Protein AF-A0A8J7ZEK7-F1 (afdb_monomer_lite)

Foldseek 3Di:
DDDDPCPDPPVVQFDFWADLAPLDTDGDDDDPDDDDDQDADPPPRDTPVVQVVCVVVVNWDWDQDPPPRDIATPPTQARGHRSHGPPPVPVPPDDDDDDDDDPDDPPVPVVVVVVVVVLVVVVVVVVVVVCVVVVVVVVCVVVVVVVVVCCVVVVVVVDVVPPDDDDDPPPPPPPVVVVVVVVVVVVVVVVVVVVVVVVVVVVVSCVVPPD

Radius of gyration: 34.34 Å; chains: 1; bounding box: 51×57×105 Å

Secondary structure (DSSP, 8-state):
--------STTSSS--EE-TTT--EE-----SS-S----B-TTT--BSHHHHHHHHTTSS-EEE-TTT--EEETT-SB-TTT--B---------------S---SSSSHHHHHHHHHHHHHHHHHHHHHHHHHHHHHHHHHHHHHHHHHHHHHHHHHHHHHS-S----TTSSTTTHHHHHHHHHHHHHHHHHHHHHHHHHHHHHHHHHH--

Structure (mmCIF, N/CA/C/O backbone):
data_AF-A0A8J7ZEK7-F1
#
_entry.id   AF-A0A8J7ZEK7-F1
#
loop_
_atom_site.group_PDB
_atom_site.id
_atom_site.type_symbol
_atom_site.label_atom_id
_atom_site.label_alt_id
_atom_site.label_comp_id
_atom_site.label_asym_id
_atom_site.label_entity_id
_atom_site.label_seq_id
_atom_site.pdbx_PDB_ins_code
_atom_site.Cartn_x
_atom_site.Cartn_y
_atom_site.Cartn_z
_atom_site.occupancy
_atom_site.B_iso_or_equiv
_atom_site.auth_seq_id
_atom_site.auth_comp_id
_atom_site.auth_asym_id
_atom_site.auth_atom_id
_atom_site.pdbx_PDB_model_num
ATOM 1 N N . MET A 1 1 ? 8.661 30.923 -18.100 1.00 33.59 1 MET A N 1
ATOM 2 C CA . MET A 1 1 ? 7.276 31.423 -17.990 1.00 33.59 1 MET A CA 1
ATOM 3 C C . MET A 1 1 ? 6.488 30.354 -17.267 1.00 33.59 1 MET A C 1
ATOM 5 O O . MET A 1 1 ? 6.334 29.267 -17.799 1.00 33.59 1 MET A O 1
ATOM 9 N N . ASN A 1 2 ? 6.158 30.634 -16.010 1.00 34.62 2 ASN A N 1
ATOM 10 C CA . ASN A 1 2 ? 5.451 29.750 -15.094 1.00 34.62 2 ASN A CA 1
ATOM 11 C C . ASN A 1 2 ? 3.960 29.938 -15.405 1.00 34.62 2 ASN A C 1
ATOM 13 O O . ASN A 1 2 ? 3.405 30.976 -15.056 1.00 34.62 2 ASN A O 1
ATOM 17 N N . GLN A 1 3 ? 3.366 29.040 -16.194 1.00 38.91 3 GLN A N 1
ATOM 18 C CA . GLN A 1 3 ? 1.918 29.028 -16.370 1.00 38.91 3 GLN A CA 1
ATOM 19 C C . GLN A 1 3 ? 1.333 28.400 -15.119 1.00 38.91 3 GLN A C 1
ATOM 21 O O . GLN A 1 3 ? 1.570 27.235 -14.816 1.00 38.91 3 GLN A O 1
ATOM 26 N N . ASP A 1 4 ? 0.641 29.240 -14.366 1.00 39.25 4 ASP A N 1
ATOM 27 C CA . ASP A 1 4 ? -0.079 28.885 -13.169 1.00 39.25 4 ASP A CA 1
ATOM 28 C C . ASP A 1 4 ? -0.910 27.625 -13.404 1.00 39.25 4 ASP A C 1
ATOM 30 O O . ASP A 1 4 ? -1.865 27.632 -14.186 1.00 39.25 4 ASP A O 1
ATOM 34 N N . ASN A 1 5 ? -0.600 26.587 -12.620 1.00 42.69 5 ASN A N 1
ATOM 35 C CA . ASN A 1 5 ? -1.427 25.412 -12.327 1.00 42.69 5 ASN A CA 1
ATOM 36 C C . ASN A 1 5 ? -2.753 25.796 -11.635 1.00 42.69 5 ASN A C 1
ATOM 38 O O . ASN A 1 5 ? -3.295 25.065 -10.809 1.00 42.69 5 ASN A O 1
ATOM 42 N N . SER A 1 6 ? -3.329 26.932 -12.023 1.00 40.78 6 SER A N 1
ATOM 43 C CA . SER A 1 6 ? -4.758 27.166 -12.078 1.00 40.78 6 SER A CA 1
ATOM 44 C C . SER A 1 6 ? -5.386 26.253 -13.139 1.00 40.78 6 SER A C 1
ATOM 46 O O . SER A 1 6 ? -6.140 26.681 -14.007 1.00 40.78 6 SER A O 1
ATOM 48 N N . PHE A 1 7 ? -5.198 24.942 -12.963 1.00 46.81 7 PHE A N 1
ATOM 49 C CA . PHE A 1 7 ? -6.221 23.937 -13.241 1.00 46.81 7 PHE A CA 1
ATOM 50 C C . PHE A 1 7 ? -7.382 24.204 -12.268 1.00 46.81 7 PHE A C 1
ATOM 52 O O . PHE A 1 7 ? -7.759 23.406 -11.411 1.00 46.81 7 PHE A O 1
ATOM 59 N N . SER A 1 8 ? -7.884 25.438 -12.304 1.00 43.62 8 SER A N 1
ATOM 60 C CA . SER A 1 8 ? -9.052 25.859 -11.588 1.00 43.62 8 SER A CA 1
ATOM 61 C C . SER A 1 8 ? -10.147 24.998 -12.178 1.00 43.62 8 SER A C 1
ATOM 63 O O . SER A 1 8 ? -10.519 25.175 -13.334 1.00 43.62 8 SER A O 1
ATOM 65 N N . ILE A 1 9 ? -10.622 24.033 -11.409 1.00 47.34 9 ILE A N 1
ATOM 66 C CA . ILE A 1 9 ? -11.949 23.960 -10.769 1.00 47.34 9 ILE A CA 1
ATOM 67 C C . ILE A 1 9 ? -13.037 24.966 -11.260 1.00 47.34 9 ILE A C 1
ATOM 69 O O . ILE A 1 9 ? -14.192 24.821 -10.901 1.00 47.34 9 ILE A O 1
ATOM 73 N N . ARG A 1 10 ? -12.763 25.943 -12.137 1.00 41.78 10 ARG A N 1
ATOM 74 C CA . ARG A 1 10 ? -13.746 26.717 -12.907 1.00 41.78 10 ARG A CA 1
ATOM 75 C C . ARG A 1 10 ? -14.645 25.857 -13.800 1.00 41.78 10 ARG A C 1
ATOM 77 O O . ARG A 1 10 ? -15.667 26.358 -14.231 1.00 41.78 10 ARG A O 1
ATOM 84 N N . ALA A 1 11 ? -14.316 24.591 -14.055 1.00 44.44 11 ALA A N 1
ATOM 85 C CA . ALA A 1 11 ? -15.217 23.671 -14.759 1.00 44.44 11 ALA A CA 1
ATOM 86 C C . ALA A 1 11 ? -16.211 22.942 -13.827 1.00 44.44 11 ALA A C 1
ATOM 88 O O . ALA A 1 11 ? -17.022 22.152 -14.291 1.00 44.44 11 ALA A O 1
ATOM 89 N N . ILE A 1 12 ? -16.149 23.171 -12.507 1.00 50.44 12 ILE A N 1
ATOM 90 C CA . ILE A 1 12 ? -17.056 22.550 -11.517 1.00 50.44 12 ILE A CA 1
ATOM 91 C C . ILE A 1 12 ? -17.946 23.614 -10.845 1.00 50.44 12 ILE A C 1
ATOM 93 O O . ILE A 1 12 ? -18.737 23.320 -9.954 1.00 50.44 12 ILE A O 1
ATOM 97 N N . THR A 1 13 ? -17.872 24.866 -11.294 1.00 45.56 13 THR A N 1
ATOM 98 C CA . THR A 1 13 ? -18.747 25.943 -10.823 1.00 45.56 13 THR A CA 1
ATOM 99 C C . THR A 1 13 ? -20.043 25.945 -11.640 1.00 45.56 13 THR A C 1
ATOM 101 O O . THR A 1 13 ? -20.246 26.801 -12.496 1.00 45.56 13 THR A O 1
ATOM 104 N N . GLY A 1 14 ? -20.912 24.957 -11.403 1.00 50.72 14 GLY A N 1
ATOM 105 C CA . GLY A 1 14 ? -22.336 25.023 -11.768 1.00 50.72 14 GLY A CA 1
ATOM 106 C C . GLY A 1 14 ? -22.794 24.383 -13.085 1.00 50.72 14 GLY A C 1
ATOM 107 O O . GLY A 1 14 ? -23.964 24.551 -13.425 1.00 50.72 14 GLY A O 1
ATOM 108 N N . GLU A 1 15 ? -21.942 23.649 -13.801 1.00 62.88 15 GLU A N 1
ATOM 109 C CA . GLU A 1 15 ? -22.318 22.983 -15.058 1.00 62.88 15 GLU A CA 1
ATOM 110 C C . GLU A 1 15 ? -22.675 21.499 -14.860 1.00 62.88 15 GLU A C 1
ATOM 112 O O . GLU A 1 15 ? -22.237 20.837 -13.916 1.00 62.88 15 GLU A O 1
ATOM 117 N N . GLU A 1 16 ? -23.545 20.996 -15.734 1.00 71.38 16 GLU A N 1
ATOM 118 C CA . GLU A 1 16 ? -23.963 19.597 -15.821 1.00 71.38 16 GLU A CA 1
ATOM 119 C C . GLU A 1 16 ? -22.735 18.704 -16.064 1.00 71.38 16 GLU A C 1
ATOM 121 O O . GLU A 1 16 ? -22.047 18.840 -17.072 1.00 71.38 16 GLU A O 1
ATOM 126 N N . ILE A 1 17 ? -22.441 17.777 -15.145 1.00 83.19 17 ILE A N 1
ATOM 127 C CA . ILE A 1 17 ? -21.287 16.875 -15.278 1.00 83.19 17 ILE A CA 1
ATOM 128 C C . ILE A 1 17 ? -21.775 15.465 -15.598 1.00 83.19 17 ILE A C 1
ATOM 130 O O . ILE A 1 17 ? -22.575 14.863 -14.869 1.00 83.19 17 ILE A O 1
ATOM 134 N N . PHE A 1 18 ? -21.218 14.880 -16.652 1.00 88.75 18 PHE A N 1
ATOM 135 C CA . PHE A 1 18 ? -21.499 13.506 -17.039 1.00 88.75 18 PHE A CA 1
ATOM 136 C C . PHE A 1 18 ? -20.625 12.527 -16.263 1.00 88.75 18 PHE A C 1
ATOM 138 O O . PHE A 1 18 ? -19.428 12.718 -16.066 1.00 88.75 18 PH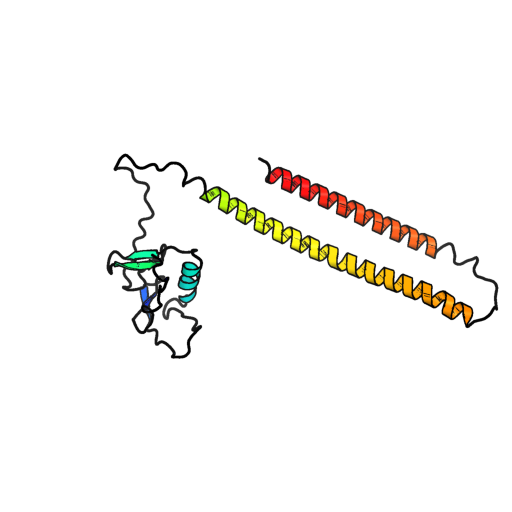E A O 1
ATOM 145 N N . CYS A 1 19 ? -21.223 11.422 -15.827 1.00 89.75 19 CYS A N 1
ATOM 146 C CA . CYS A 1 19 ? -20.488 10.370 -15.148 1.00 89.75 19 CYS A CA 1
ATOM 147 C C . CYS A 1 19 ? -19.582 9.622 -16.147 1.00 89.75 19 CYS A C 1
ATOM 149 O O . CYS A 1 19 ? -20.111 8.922 -17.016 1.00 89.75 19 CYS A O 1
ATOM 151 N N . PRO A 1 20 ? -18.248 9.631 -15.975 1.00 88.06 20 PRO A N 1
ATOM 152 C CA . PRO A 1 20 ? -17.309 8.955 -16.876 1.00 88.06 20 PRO A CA 1
ATOM 153 C C . PRO A 1 20 ? -17.505 7.431 -16.944 1.00 88.06 20 PRO A C 1
ATOM 155 O O . PRO A 1 20 ? -17.139 6.784 -17.925 1.00 88.06 20 PRO A O 1
ATOM 158 N N . PHE A 1 21 ? -18.161 6.844 -15.937 1.00 90.50 21 PHE A N 1
ATOM 159 C CA . PHE A 1 21 ? -18.411 5.406 -15.865 1.00 90.50 21 PHE A CA 1
ATOM 160 C C . PHE A 1 21 ? -19.682 4.951 -16.591 1.00 90.50 21 PHE A C 1
ATOM 162 O O . PHE A 1 21 ? -19.733 3.828 -17.097 1.00 90.50 21 PHE A O 1
ATOM 169 N N . CYS A 1 22 ? -20.737 5.773 -16.581 1.00 91.56 22 CYS A N 1
ATOM 170 C CA . CYS A 1 22 ? -22.069 5.369 -17.050 1.00 91.56 22 CYS A CA 1
ATOM 171 C C . CYS A 1 22 ? -22.781 6.391 -17.946 1.00 91.56 22 CYS A C 1
ATOM 173 O O . CYS A 1 22 ? -23.921 6.144 -18.334 1.00 91.56 22 CYS A O 1
ATOM 175 N N . GLY A 1 23 ? -22.147 7.529 -18.238 1.00 89.75 23 GLY A N 1
ATOM 176 C CA . GLY A 1 23 ? -22.670 8.588 -19.103 1.00 89.75 23 GLY A CA 1
ATOM 177 C C . GLY A 1 23 ? -23.892 9.313 -18.543 1.00 89.75 23 GLY A C 1
ATOM 178 O O . GLY A 1 23 ? -24.567 10.021 -19.274 1.00 89.75 23 GLY A O 1
ATOM 179 N N . THR A 1 24 ? -24.232 9.108 -17.267 1.00 91.88 24 THR A N 1
ATOM 180 C CA . THR A 1 24 ? -25.395 9.771 -16.660 1.00 91.88 24 THR A CA 1
ATOM 181 C C . THR A 1 24 ? -25.032 11.182 -16.262 1.00 91.88 24 THR A C 1
ATOM 183 O O . THR A 1 24 ? -24.026 11.375 -15.584 1.00 91.88 24 THR A O 1
ATOM 186 N N . GLU A 1 25 ? -25.869 12.128 -16.651 1.00 88.44 25 GLU A N 1
ATOM 187 C CA . GLU A 1 25 ? -25.793 13.527 -16.258 1.00 88.44 25 GLU A CA 1
ATOM 188 C C . GLU A 1 25 ? -26.071 13.691 -14.756 1.00 88.44 25 GLU A C 1
ATOM 190 O O . GLU A 1 25 ? -26.971 13.059 -14.194 1.00 88.44 25 GLU A O 1
ATOM 195 N N . ASN A 1 26 ? -25.267 14.501 -14.073 1.00 83.88 26 ASN A N 1
ATOM 196 C CA . ASN A 1 26 ? -25.438 14.803 -12.658 1.00 83.88 26 ASN A CA 1
ATOM 197 C C . ASN A 1 26 ? -25.401 16.317 -12.466 1.00 83.88 26 ASN A C 1
ATOM 199 O O . ASN A 1 26 ? -24.473 16.994 -12.906 1.00 83.88 26 ASN A O 1
ATOM 203 N N . LEU A 1 27 ? -26.405 16.825 -11.754 1.00 78.00 27 LEU A N 1
ATOM 204 C CA . LEU A 1 27 ? -26.512 18.231 -11.394 1.00 78.00 27 LEU A CA 1
ATOM 205 C C . LEU A 1 27 ? -25.757 18.470 -10.087 1.00 78.00 27 LEU A C 1
ATOM 207 O O . LEU A 1 27 ? -26.249 18.137 -9.005 1.00 78.00 27 LEU A O 1
ATOM 211 N N . PHE A 1 28 ? -24.565 19.052 -10.182 1.00 71.12 28 PHE A N 1
ATOM 212 C CA . PHE A 1 28 ? -23.804 19.464 -9.009 1.00 71.12 28 PHE A CA 1
ATOM 213 C C . PHE A 1 28 ? -24.145 20.908 -8.668 1.00 71.12 28 PHE A C 1
ATOM 215 O O . PHE A 1 28 ? -23.710 21.849 -9.323 1.00 71.12 28 PHE A O 1
ATOM 222 N N . LYS A 1 29 ? -24.944 21.092 -7.614 1.00 60.56 29 LYS A N 1
ATOM 223 C CA . LYS A 1 29 ? -25.062 22.402 -6.976 1.00 60.56 29 LYS A CA 1
ATOM 224 C C . LYS A 1 29 ? -23.869 22.560 -6.050 1.00 60.56 29 LYS A C 1
ATOM 226 O O . LYS A 1 29 ? -23.768 21.835 -5.062 1.00 60.56 29 LYS A O 1
ATOM 231 N N . GLU A 1 30 ? -22.976 23.481 -6.391 1.00 59.84 30 GLU A N 1
ATOM 232 C CA . GLU A 1 30 ? -21.901 23.920 -5.506 1.00 59.84 30 GLU A CA 1
ATOM 233 C C . GLU A 1 30 ? -22.520 24.292 -4.151 1.00 59.84 30 GLU A C 1
ATOM 235 O O . GLU A 1 30 ? -23.339 25.212 -4.065 1.00 59.84 30 GLU A O 1
ATOM 240 N N . SER A 1 31 ? -22.195 23.555 -3.083 1.00 51.59 31 SER A N 1
ATOM 241 C CA . SER A 1 31 ? -22.476 24.083 -1.753 1.00 51.59 31 SER A CA 1
ATOM 242 C C . SER A 1 31 ? -21.431 25.158 -1.490 1.00 51.59 31 SER A C 1
ATOM 244 O O . SER A 1 31 ? -20.236 24.950 -1.680 1.00 51.59 31 SER A O 1
ATOM 246 N N . SER A 1 32 ? -21.878 26.325 -1.039 1.00 50.81 32 SER A N 1
ATOM 247 C CA . SER A 1 32 ? -21.056 27.499 -0.714 1.00 50.81 32 SER A CA 1
ATOM 248 C C . SER A 1 32 ? -20.044 27.277 0.425 1.00 50.81 32 SER A C 1
ATOM 250 O O . SER A 1 32 ? -19.411 28.216 0.903 1.00 50.81 32 SER A O 1
ATOM 252 N N . THR A 1 33 ? -19.877 26.038 0.874 1.00 49.12 33 THR A N 1
ATOM 253 C CA . THR A 1 33 ? -18.964 25.624 1.929 1.00 49.12 33 THR A CA 1
ATOM 254 C C . THR A 1 33 ? -17.830 24.847 1.281 1.00 49.12 33 THR A C 1
ATOM 256 O O . THR A 1 33 ? -17.953 23.651 1.017 1.00 49.12 33 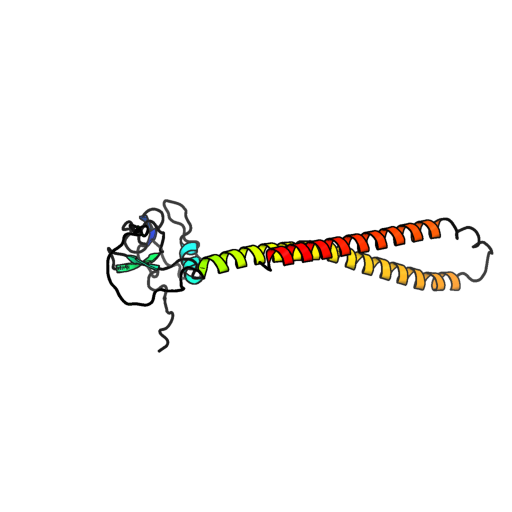THR A O 1
ATOM 259 N N . GLY A 1 34 ? -16.746 25.558 0.973 1.00 52.03 34 GLY A N 1
ATOM 260 C CA . GLY A 1 34 ? -15.554 24.986 0.367 1.00 52.03 34 GLY A CA 1
ATOM 261 C C . GLY A 1 34 ? -15.090 23.716 1.085 1.00 52.03 34 GLY A C 1
ATOM 262 O O . GLY A 1 34 ? -15.004 23.676 2.309 1.00 52.03 34 GLY A O 1
ATOM 263 N N . PHE A 1 35 ? -14.743 22.725 0.267 1.00 51.47 35 PHE A N 1
ATOM 264 C CA . PHE A 1 35 ? -14.106 21.453 0.599 1.00 51.47 35 PHE A CA 1
ATOM 265 C C . PHE A 1 35 ? -14.982 20.302 1.134 1.00 51.47 35 PHE A C 1
ATOM 267 O O . PHE A 1 35 ? -15.458 20.282 2.263 1.00 51.47 35 PHE A O 1
ATOM 274 N N . SER A 1 36 ? -14.992 19.247 0.308 1.00 51.41 36 SER A N 1
ATOM 275 C CA . SER A 1 36 ? -15.370 17.857 0.587 1.00 51.41 36 SER A CA 1
ATOM 276 C C . SER A 1 36 ? -16.864 17.530 0.617 1.00 51.41 36 SER A C 1
ATOM 278 O O . SER A 1 36 ? -17.426 17.096 1.621 1.00 51.41 36 SER A O 1
ATOM 280 N N . LEU A 1 37 ? -17.498 17.632 -0.550 1.00 55.19 37 LEU A N 1
ATOM 281 C CA . LEU A 1 37 ? -18.694 16.851 -0.842 1.00 55.19 37 LEU A CA 1
ATOM 282 C C . LEU A 1 37 ? -18.270 15.577 -1.568 1.00 55.19 37 LEU A C 1
ATOM 284 O O . LEU A 1 37 ? -17.696 15.613 -2.652 1.00 55.19 37 LEU A O 1
ATOM 288 N N . ASN A 1 38 ? -18.536 14.430 -0.946 1.00 62.62 38 ASN A N 1
ATOM 289 C CA . ASN A 1 38 ? -18.411 13.136 -1.601 1.00 62.62 38 ASN A CA 1
ATOM 290 C C . ASN A 1 38 ? -19.381 13.095 -2.795 1.00 62.62 38 ASN A C 1
ATOM 292 O O . ASN A 1 38 ? -20.579 12.878 -2.615 1.00 62.62 38 ASN A O 1
ATOM 296 N N . TYR A 1 39 ? -18.878 13.330 -4.006 1.00 76.94 39 TYR A N 1
ATOM 297 C CA . TYR A 1 39 ? -19.693 13.315 -5.217 1.00 76.94 39 TYR A CA 1
ATOM 298 C C . TYR A 1 39 ? -19.909 11.883 -5.691 1.00 76.94 39 TYR A C 1
ATOM 300 O O . TYR A 1 39 ? -18.960 11.209 -6.095 1.00 76.94 39 TYR A O 1
ATOM 308 N N . PHE A 1 40 ? -21.159 11.430 -5.662 1.00 83.75 40 PHE A N 1
ATOM 309 C CA . PHE A 1 40 ? -21.565 10.132 -6.186 1.00 83.75 40 PHE A CA 1
ATOM 310 C C . PHE A 1 40 ? -22.421 10.319 -7.434 1.00 83.75 40 PHE A C 1
ATOM 312 O O . PHE A 1 40 ? -23.259 11.217 -7.490 1.00 83.75 40 PHE A O 1
ATOM 319 N N . CYS A 1 41 ? -22.244 9.449 -8.424 1.00 87.12 41 CYS A N 1
ATOM 320 C CA . CYS A 1 41 ? -23.158 9.404 -9.557 1.00 87.12 41 CYS A CA 1
ATOM 321 C C . CYS A 1 41 ? -24.537 8.894 -9.116 1.00 87.12 41 CYS A C 1
ATOM 323 O O . CYS A 1 41 ? -24.639 7.824 -8.511 1.00 87.12 41 CYS A O 1
ATOM 325 N N . SER A 1 42 ? -25.594 9.611 -9.499 1.00 87.50 42 SER A N 1
ATOM 326 C CA . SER A 1 42 ? -26.993 9.289 -9.183 1.00 87.50 42 SER A CA 1
ATOM 327 C C . SER A 1 42 ? -27.444 7.915 -9.690 1.00 87.50 42 SER A C 1
ATOM 329 O O . SER A 1 42 ? -28.303 7.284 -9.079 1.00 87.50 42 SER A O 1
ATOM 331 N N . ARG A 1 43 ? -26.856 7.427 -10.791 1.00 91.12 43 ARG A N 1
ATOM 332 C CA . ARG A 1 43 ? -27.232 6.149 -11.412 1.00 91.12 43 ARG A CA 1
ATOM 333 C C . ARG A 1 43 ? -26.369 4.976 -10.979 1.00 91.12 43 ARG A C 1
ATOM 335 O O . ARG A 1 43 ? -26.905 3.914 -10.689 1.00 91.12 43 ARG A O 1
ATOM 342 N N . CYS A 1 44 ? -25.044 5.123 -10.996 1.00 91.25 44 CYS A N 1
ATOM 343 C CA . CYS A 1 44 ? -24.138 4.000 -10.727 1.00 91.25 44 CYS A CA 1
ATOM 344 C C . CYS A 1 44 ? -23.556 3.996 -9.308 1.00 91.25 44 CYS A C 1
ATOM 346 O O . CYS A 1 44 ? -22.860 3.049 -8.952 1.00 91.25 44 CYS A O 1
ATOM 348 N N . GLY A 1 45 ? -23.794 5.047 -8.514 1.00 87.94 45 GLY A N 1
ATOM 349 C CA . GLY A 1 45 ? -23.308 5.160 -7.137 1.00 87.94 45 GLY A CA 1
ATOM 350 C C . GLY A 1 45 ? -21.787 5.276 -7.001 1.00 87.94 45 GLY A C 1
ATOM 351 O O . GLY A 1 45 ? -21.276 5.266 -5.885 1.00 87.94 45 GLY A O 1
ATOM 352 N N . LYS A 1 46 ? -21.036 5.373 -8.105 1.00 87.62 46 LYS A N 1
ATOM 353 C CA . LYS A 1 46 ? -19.577 5.520 -8.057 1.00 87.62 46 LYS A CA 1
ATOM 354 C C . LYS A 1 46 ? -19.178 6.921 -7.614 1.00 87.62 46 LYS A C 1
ATOM 356 O O . LYS A 1 46 ? -19.812 7.900 -8.011 1.00 87.62 46 LYS A O 1
ATOM 361 N N . LYS A 1 47 ? -18.096 6.997 -6.838 1.00 86.31 47 LYS A N 1
ATOM 362 C CA . LYS A 1 47 ? -17.462 8.253 -6.439 1.00 86.31 47 LYS A CA 1
ATOM 363 C C . LYS A 1 47 ? -16.748 8.884 -7.628 1.00 86.31 47 LYS A C 1
ATOM 365 O O . LYS A 1 47 ? -15.958 8.228 -8.300 1.00 86.31 47 LYS A O 1
ATOM 370 N N . LEU A 1 48 ? -17.044 10.150 -7.882 1.00 81.25 48 LEU A N 1
ATOM 371 C CA . LEU A 1 48 ? -16.431 10.939 -8.950 1.00 81.25 48 LEU A CA 1
ATOM 372 C C . LEU A 1 48 ? -15.204 11.710 -8.461 1.00 81.25 48 LEU A C 1
ATOM 374 O O . LEU A 1 48 ? -14.298 11.971 -9.243 1.00 81.25 48 LEU A O 1
ATOM 378 N N . ASN A 1 49 ? -15.155 12.039 -7.167 1.00 79.38 49 ASN A N 1
ATOM 379 C CA . ASN A 1 49 ? -14.035 12.773 -6.579 1.00 79.38 49 ASN A CA 1
ATOM 380 C C . ASN A 1 49 ? -12.709 11.996 -6.666 1.00 79.38 49 ASN A C 1
ATOM 382 O O . ASN A 1 49 ? -11.662 12.591 -6.897 1.00 79.38 49 ASN A O 1
ATOM 386 N N . ASP A 1 50 ? -12.773 10.666 -6.563 1.00 81.88 50 ASP A N 1
ATOM 387 C CA . ASP A 1 50 ? -11.605 9.786 -6.631 1.00 81.88 50 ASP A CA 1
ATOM 388 C C . ASP A 1 50 ? -10.833 9.954 -7.955 1.00 81.88 50 ASP A C 1
ATOM 390 O O . ASP A 1 50 ? -9.614 9.837 -7.975 1.00 81.88 50 ASP A O 1
ATOM 394 N N . LEU A 1 51 ? -11.511 10.264 -9.069 1.00 80.50 51 LEU A N 1
ATOM 395 C CA . LEU A 1 51 ? -10.848 10.480 -10.364 1.00 80.50 51 LEU A CA 1
ATOM 396 C C . LEU A 1 51 ? -10.030 11.774 -10.388 1.00 80.50 51 LEU A C 1
ATOM 398 O O . LEU A 1 51 ? -8.923 11.807 -10.927 1.00 80.50 51 LEU A O 1
ATOM 402 N N . TRP A 1 52 ? -10.549 12.827 -9.761 1.00 76.56 52 TRP A N 1
ATOM 403 C CA . TRP A 1 52 ? -9.848 14.101 -9.636 1.00 76.56 52 TRP A CA 1
ATOM 404 C C . TRP A 1 52 ? -8.637 13.996 -8.714 1.00 76.56 52 TRP A C 1
ATOM 406 O O . TRP A 1 52 ? -7.584 14.549 -9.021 1.00 76.56 52 TRP A O 1
ATOM 416 N N . GLU A 1 53 ? -8.772 13.270 -7.604 1.00 80.62 53 GLU A N 1
ATOM 417 C CA . GLU A 1 53 ? -7.664 13.011 -6.683 1.00 80.62 53 GLU A CA 1
ATOM 418 C C . GLU A 1 53 ? -6.547 12.221 -7.371 1.00 80.62 53 GLU A C 1
ATOM 420 O O . GLU A 1 53 ? -5.386 12.615 -7.310 1.00 80.62 53 GLU A O 1
ATOM 425 N N . LYS A 1 54 ? -6.906 11.182 -8.129 1.00 81.50 54 LYS A N 1
ATOM 426 C CA . LYS A 1 54 ? -5.946 10.408 -8.924 1.00 81.50 54 LYS A CA 1
ATOM 427 C C . LYS A 1 54 ? -5.251 11.234 -9.997 1.00 81.50 54 LYS A C 1
ATOM 429 O O . LYS A 1 54 ? -4.052 11.092 -10.187 1.00 81.50 54 LYS A O 1
ATOM 434 N N . THR A 1 55 ? -5.979 12.121 -10.669 1.00 78.19 55 THR A N 1
ATOM 435 C CA . THR A 1 55 ? -5.387 13.023 -11.671 1.00 78.19 55 THR A CA 1
ATOM 436 C C . THR A 1 55 ? -4.426 14.017 -11.022 1.00 78.19 55 THR A C 1
ATOM 438 O O . THR A 1 55 ? -3.369 14.292 -11.569 1.00 78.19 55 THR A O 1
ATOM 441 N N . ARG A 1 56 ? -4.744 14.519 -9.820 1.00 77.12 56 ARG A N 1
ATOM 442 C CA . ARG A 1 56 ? -3.844 15.398 -9.051 1.00 77.12 56 ARG A CA 1
ATOM 443 C C . ARG A 1 56 ? -2.562 14.689 -8.609 1.00 77.12 56 ARG A C 1
ATOM 445 O O . ARG A 1 56 ? -1.534 15.341 -8.478 1.00 77.12 56 ARG A O 1
ATOM 452 N N . ASN A 1 57 ? -2.644 13.388 -8.358 1.00 79.44 57 ASN A N 1
ATOM 453 C CA . ASN A 1 57 ? -1.504 12.555 -7.985 1.00 79.44 57 ASN A CA 1
ATOM 454 C C . ASN A 1 57 ? -0.753 11.993 -9.208 1.00 79.44 57 ASN A C 1
ATOM 456 O O . ASN A 1 57 ? 0.065 11.092 -9.040 1.00 79.44 57 ASN A O 1
ATOM 460 N N . ASP A 1 58 ? -1.050 12.480 -10.421 1.00 77.81 58 ASP A N 1
ATOM 461 C CA . ASP A 1 58 ? -0.494 12.001 -11.695 1.00 77.81 58 ASP A CA 1
ATOM 462 C C . ASP A 1 58 ? -0.703 10.489 -11.951 1.00 77.81 58 ASP A C 1
ATOM 464 O O . ASP A 1 58 ? -0.009 9.871 -12.757 1.00 77.81 58 ASP A O 1
ATOM 468 N N . GLU A 1 59 ? -1.693 9.865 -11.299 1.00 79.75 59 GLU A N 1
ATOM 469 C CA . GLU A 1 59 ? -2.021 8.442 -11.476 1.00 79.75 59 GLU A CA 1
ATOM 470 C C . GLU A 1 59 ? -2.860 8.183 -12.739 1.00 79.75 59 GLU A C 1
ATOM 472 O O . GLU A 1 59 ? -2.890 7.066 -13.261 1.00 79.75 59 GLU A O 1
ATOM 477 N N . ILE A 1 60 ? -3.583 9.201 -13.218 1.00 79.50 60 ILE A N 1
ATOM 478 C CA . ILE A 1 60 ? -4.445 9.142 -14.404 1.00 79.50 60 ILE A CA 1
ATOM 479 C C . ILE A 1 60 ? -4.133 10.355 -15.282 1.00 79.50 60 ILE A C 1
ATOM 481 O O . ILE A 1 60 ? -4.182 11.491 -14.821 1.00 79.50 60 ILE A O 1
ATOM 485 N N . GLY A 1 61 ? -3.834 10.109 -16.559 1.00 80.25 61 GLY A N 1
ATOM 486 C CA . GLY A 1 61 ? -3.632 11.165 -17.551 1.00 80.25 61 GLY A CA 1
ATOM 487 C C . GLY A 1 61 ? -4.941 11.775 -18.062 1.00 80.25 61 GLY A C 1
ATOM 488 O O . GLY A 1 61 ? -6.023 11.203 -17.918 1.00 80.25 61 GLY A O 1
ATOM 489 N N . LEU A 1 62 ? -4.837 12.926 -18.722 1.00 83.19 62 LEU A N 1
ATOM 490 C CA . LEU A 1 62 ? -5.948 13.574 -19.418 1.00 83.19 62 LEU A CA 1
ATOM 491 C C . LEU A 1 62 ? -5.793 13.410 -20.936 1.00 83.19 62 LEU A C 1
ATOM 493 O O . LEU A 1 62 ? -4.680 13.385 -21.460 1.00 83.19 62 LEU A O 1
ATOM 497 N N . ILE A 1 63 ? -6.914 13.283 -21.639 1.00 86.56 63 ILE A N 1
ATOM 498 C CA . ILE A 1 63 ? -7.008 13.247 -23.101 1.00 86.56 63 ILE A CA 1
ATOM 499 C C . ILE A 1 63 ? -8.080 14.240 -23.555 1.00 86.56 63 ILE A C 1
ATOM 501 O O . ILE A 1 63 ? -9.117 14.369 -22.908 1.00 86.56 63 ILE A O 1
ATOM 505 N N . SER A 1 64 ? -7.854 14.935 -24.669 1.00 86.56 64 SER A N 1
ATOM 506 C CA . SER A 1 64 ? -8.867 15.823 -25.247 1.00 86.56 64 SER A CA 1
ATOM 507 C C . SER A 1 64 ? -9.994 15.000 -25.879 1.00 86.56 64 SER A C 1
ATOM 509 O O . SER A 1 64 ? -9.741 14.030 -26.593 1.00 86.56 64 SER A O 1
ATOM 511 N N . CYS A 1 65 ? -11.249 15.347 -25.598 1.00 86.56 65 CYS A N 1
ATOM 512 C CA . CYS A 1 65 ? -12.405 14.665 -26.172 1.00 86.56 65 CYS A CA 1
ATOM 513 C C . CYS A 1 65 ? -12.609 15.053 -27.643 1.00 86.56 65 CYS A C 1
ATOM 515 O O . CYS A 1 65 ? -12.729 16.232 -27.954 1.00 86.56 65 CYS A O 1
ATOM 517 N N . ASP A 1 66 ? -12.788 14.077 -28.533 1.00 88.94 66 ASP A N 1
ATOM 518 C CA . ASP A 1 66 ? -13.023 14.341 -29.964 1.00 88.94 66 ASP A CA 1
ATOM 519 C C . ASP A 1 66 ? -14.299 15.149 -30.254 1.00 88.94 66 ASP A C 1
ATOM 521 O O . ASP A 1 66 ? -14.398 15.787 -31.297 1.00 88.94 66 ASP A O 1
ATOM 525 N N . ASN A 1 67 ? -15.286 15.113 -29.349 1.00 91.12 67 ASN A N 1
ATOM 526 C CA . ASN A 1 67 ? -16.581 15.761 -29.559 1.00 91.12 67 ASN A CA 1
ATOM 527 C C . ASN A 1 67 ? -16.631 17.205 -29.042 1.00 91.12 67 ASN A C 1
ATOM 529 O O . ASN A 1 67 ? -17.125 18.086 -29.736 1.00 91.12 67 ASN A O 1
ATOM 533 N N . CYS A 1 68 ? -16.166 17.454 -27.813 1.00 88.00 68 CYS A N 1
ATOM 534 C CA . CYS A 1 68 ? -16.207 18.793 -27.213 1.00 88.00 68 CYS A CA 1
ATOM 535 C C . CYS A 1 68 ? -14.840 19.482 -27.130 1.00 88.00 68 CYS A C 1
ATOM 537 O O . CYS A 1 68 ? -14.780 20.627 -26.695 1.00 88.00 68 CYS A O 1
ATOM 539 N N . HIS A 1 69 ? -13.756 18.800 -27.511 1.00 86.00 69 HIS A N 1
ATOM 540 C CA . HIS A 1 69 ? -12.364 19.269 -27.438 1.00 86.00 69 HIS A CA 1
ATOM 541 C C . HIS A 1 69 ? -11.885 19.688 -26.040 1.00 86.00 69 HIS A C 1
ATOM 543 O O . HIS A 1 69 ? -10.811 20.269 -25.897 1.00 86.00 69 HIS A O 1
ATOM 549 N N . LEU A 1 70 ? -12.655 19.355 -25.002 1.00 86.25 70 LEU A N 1
ATOM 550 C CA . LEU A 1 70 ? -12.288 19.554 -23.606 1.00 86.25 70 LEU A CA 1
ATOM 551 C C . LEU A 1 70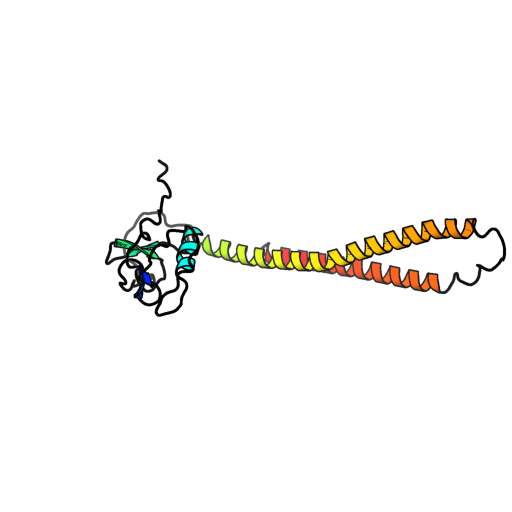 ? -11.595 18.311 -23.052 1.00 86.25 70 LEU A C 1
ATOM 553 O O . LEU A 1 70 ? -11.899 17.182 -23.452 1.00 86.25 70 LEU A O 1
ATOM 557 N N . ASP A 1 71 ? -10.708 18.530 -22.089 1.00 83.81 71 ASP A N 1
ATOM 558 C CA . ASP A 1 71 ? -9.965 17.460 -21.437 1.00 83.81 71 ASP A CA 1
ATOM 559 C C . ASP A 1 71 ? -10.891 16.545 -20.627 1.00 83.81 71 ASP A C 1
ATOM 561 O O . ASP A 1 71 ? -11.808 16.980 -19.924 1.00 83.81 71 ASP A O 1
ATOM 565 N N . THR A 1 72 ? -10.644 15.246 -20.734 1.00 88.00 72 THR A N 1
ATOM 566 C CA . THR A 1 72 ? -11.332 14.182 -20.007 1.00 88.00 72 THR A CA 1
ATOM 567 C C . THR A 1 72 ? -10.323 13.143 -19.525 1.00 88.00 72 THR A C 1
ATOM 569 O O . THR A 1 72 ? -9.195 13.084 -20.004 1.00 88.00 72 THR A O 1
ATOM 572 N N . PHE A 1 73 ? -10.711 12.305 -18.568 1.00 86.56 73 PHE A N 1
ATOM 573 C CA . PHE A 1 73 ? -9.824 11.277 -18.021 1.00 86.56 73 PHE A CA 1
ATOM 574 C C . PHE A 1 73 ? -9.495 10.187 -19.043 1.00 86.56 73 PHE A C 1
ATOM 576 O O . PHE A 1 73 ? -10.386 9.659 -19.719 1.00 86.56 73 PHE A O 1
ATOM 583 N N . ILE A 1 74 ? -8.216 9.817 -19.116 1.00 81.38 74 ILE A N 1
ATOM 584 C CA . ILE A 1 74 ? -7.761 8.653 -19.873 1.00 81.38 74 ILE A CA 1
ATOM 585 C C . ILE A 1 74 ? -8.309 7.379 -19.213 1.00 81.38 74 ILE A C 1
ATOM 587 O O . ILE A 1 74 ? -8.418 7.295 -17.992 1.00 81.38 74 ILE A O 1
ATOM 591 N N . ASN A 1 75 ? -8.652 6.379 -20.023 1.00 82.62 75 ASN A N 1
ATOM 592 C CA . ASN A 1 75 ? -9.246 5.092 -19.619 1.00 82.62 75 ASN A CA 1
ATOM 593 C C . ASN A 1 75 ? -10.717 5.109 -19.173 1.00 82.62 75 ASN A C 1
ATOM 595 O O . ASN A 1 75 ? -11.268 4.049 -18.863 1.00 82.62 75 ASN A O 1
ATOM 599 N N . GLU A 1 76 ? -11.384 6.260 -19.195 1.00 85.88 76 GLU A N 1
ATOM 600 C CA . GLU A 1 76 ? -12.808 6.330 -18.882 1.00 85.88 76 GLU A CA 1
ATOM 601 C C . GLU A 1 76 ? -13.699 6.124 -20.111 1.00 85.88 76 GLU A C 1
ATOM 603 O O . GLU A 1 76 ? -13.317 6.395 -21.248 1.00 85.88 76 GLU A O 1
ATOM 608 N N . LYS A 1 77 ? -14.913 5.602 -19.887 1.00 89.81 77 LYS A N 1
ATOM 609 C CA . LYS A 1 77 ? -15.825 5.213 -20.978 1.00 89.81 77 LYS A CA 1
ATOM 610 C C . LYS A 1 77 ? -16.525 6.401 -21.622 1.00 89.81 77 LYS A C 1
ATOM 612 O O . LYS A 1 77 ? -16.901 6.311 -22.788 1.00 89.81 77 LYS A O 1
ATOM 617 N N . TYR A 1 78 ? -16.756 7.467 -20.867 1.00 91.75 78 TYR A N 1
ATOM 618 C CA . TYR A 1 78 ? -17.520 8.631 -21.299 1.00 91.75 78 TYR A CA 1
ATOM 619 C C . TYR A 1 78 ? -16.776 9.918 -20.948 1.00 91.75 78 TYR A C 1
ATOM 621 O O . TYR A 1 78 ? -16.112 9.995 -19.916 1.00 91.75 78 TYR A O 1
ATOM 629 N N . CYS A 1 79 ? -16.911 10.930 -21.801 1.00 90.06 79 CYS A N 1
ATOM 630 C CA . CYS A 1 79 ? -16.377 12.259 -21.555 1.00 90.06 79 CYS A CA 1
ATOM 631 C C . CYS A 1 79 ? -17.124 12.908 -20.389 1.00 90.06 79 CYS A C 1
ATOM 633 O O . CYS A 1 79 ? -18.356 12.935 -20.384 1.00 90.06 79 CYS A O 1
ATOM 635 N N . ILE A 1 80 ? -16.380 13.472 -19.438 1.00 88.44 80 ILE A N 1
ATOM 636 C CA . ILE A 1 80 ? -16.959 14.141 -18.267 1.00 88.44 80 ILE A CA 1
ATOM 637 C C . ILE A 1 80 ? -17.773 15.397 -18.626 1.00 88.44 80 ILE A C 1
ATOM 639 O O . ILE A 1 80 ? -18.741 15.713 -17.939 1.00 88.44 80 ILE A O 1
ATOM 643 N N . ASN A 1 81 ? -17.427 16.064 -19.731 1.00 88.19 81 ASN A N 1
ATOM 644 C CA . ASN A 1 81 ? -18.028 17.343 -20.118 1.00 88.19 81 ASN A CA 1
ATOM 645 C C . ASN A 1 81 ? -19.233 17.195 -21.058 1.00 88.19 81 ASN A C 1
ATOM 647 O O . ASN A 1 81 ? -20.157 17.991 -20.993 1.00 88.19 81 ASN A O 1
ATOM 651 N N . CYS A 1 82 ? -19.235 16.202 -21.955 1.00 88.69 82 CYS A N 1
ATOM 652 C CA . CYS A 1 82 ? -20.300 16.063 -22.961 1.00 88.69 82 CYS A CA 1
ATOM 653 C C . CYS A 1 82 ? -21.004 14.702 -22.969 1.00 88.69 82 CYS A C 1
ATOM 655 O O . CYS A 1 82 ? -21.913 14.488 -23.765 1.00 88.69 82 CYS A O 1
ATOM 657 N N . GLY A 1 83 ? -20.558 13.744 -22.150 1.00 89.12 83 GLY A N 1
ATOM 658 C CA . GLY A 1 83 ? -21.155 12.410 -22.089 1.00 89.12 83 GLY A CA 1
ATOM 659 C C . GLY A 1 83 ? -20.889 11.526 -23.311 1.00 89.12 83 GLY A C 1
ATOM 660 O O . GLY A 1 83 ? -21.318 10.373 -23.319 1.00 89.12 83 GLY A O 1
ATOM 661 N N . THR A 1 84 ? -20.160 12.001 -24.327 1.00 92.38 84 THR A N 1
ATOM 662 C CA . THR A 1 84 ? -19.804 11.186 -25.496 1.00 92.38 84 THR A CA 1
ATOM 663 C C . THR A 1 84 ? -18.904 10.030 -25.090 1.00 92.38 84 THR A C 1
ATOM 665 O O . THR A 1 84 ? -17.978 10.192 -24.294 1.00 92.38 84 THR A O 1
ATOM 668 N N . LYS A 1 85 ? -19.174 8.843 -25.640 1.00 90.94 85 LYS A N 1
ATOM 669 C CA . LYS A 1 85 ? -18.358 7.657 -25.394 1.00 90.94 85 LYS A CA 1
ATOM 670 C C . LYS A 1 85 ? -16.947 7.897 -25.927 1.00 90.94 85 LYS A C 1
ATOM 672 O O . LYS A 1 85 ? -16.770 8.085 -27.128 1.00 90.94 85 LYS A O 1
ATOM 677 N N . VAL A 1 86 ? -15.959 7.868 -25.041 1.00 87.12 86 VAL A N 1
ATOM 678 C CA . VAL A 1 86 ? -14.553 7.959 -25.426 1.00 87.12 86 VAL A CA 1
ATOM 679 C C . VAL A 1 86 ? -14.184 6.595 -25.981 1.00 87.12 86 VAL A C 1
ATOM 681 O O . VAL A 1 86 ? -14.125 5.596 -25.258 1.00 87.12 86 VAL A O 1
ATOM 684 N N . VAL A 1 87 ? -14.019 6.526 -27.299 1.00 80.50 87 VAL A N 1
ATOM 685 C CA . VAL A 1 87 ? -13.413 5.357 -27.921 1.00 80.50 87 VAL A CA 1
ATOM 686 C C . VAL A 1 87 ? -11.943 5.458 -27.579 1.00 80.50 87 VAL A C 1
ATOM 688 O O . VAL A 1 87 ? -11.185 6.161 -28.237 1.00 80.50 87 VAL A O 1
ATOM 691 N N . LEU A 1 88 ? -11.555 4.787 -26.496 1.00 69.19 88 LEU A N 1
ATOM 692 C CA . LEU A 1 88 ? -10.157 4.485 -26.279 1.00 69.19 88 LEU A CA 1
ATOM 693 C C . LEU A 1 88 ? -9.744 3.716 -27.520 1.00 69.19 88 LEU A C 1
ATOM 695 O O . LEU A 1 88 ? -10.163 2.576 -27.731 1.00 69.19 88 LEU A O 1
ATOM 699 N N . ILE A 1 89 ? -8.967 4.375 -28.368 1.00 59.00 89 ILE A N 1
ATOM 700 C CA . ILE A 1 89 ? -8.105 3.670 -29.285 1.00 59.00 89 ILE A CA 1
ATOM 701 C C . ILE A 1 89 ? -7.160 2.944 -28.329 1.00 59.00 89 ILE A C 1
ATOM 703 O O . ILE A 1 89 ? -6.127 3.488 -27.937 1.00 59.00 89 ILE A O 1
ATOM 707 N N . GLU A 1 90 ? -7.564 1.749 -27.861 1.00 50.94 90 GLU A N 1
ATOM 708 C CA . GLU A 1 90 ? -6.619 0.709 -27.476 1.00 50.94 90 GLU A CA 1
ATOM 709 C C . GLU A 1 90 ? -5.599 0.797 -28.576 1.00 50.94 90 GLU A C 1
ATOM 711 O O . GLU A 1 90 ? -5.971 0.637 -29.740 1.00 50.94 90 GLU A O 1
ATOM 716 N N . LYS A 1 91 ? -4.407 1.273 -28.224 1.00 45.22 91 LYS A N 1
ATOM 717 C CA . LYS A 1 91 ? -3.364 1.633 -29.163 1.00 45.22 91 LYS A CA 1
ATOM 718 C C . LYS A 1 91 ? -3.016 0.345 -29.889 1.00 45.22 91 LYS A C 1
ATOM 720 O O . LYS A 1 91 ? -2.117 -0.387 -29.486 1.00 45.22 91 LYS A O 1
ATOM 725 N N . ALA A 1 92 ? -3.801 0.047 -30.920 1.00 38.84 92 ALA A N 1
ATOM 726 C CA . ALA A 1 92 ? -3.579 -0.976 -31.892 1.00 38.84 92 ALA A CA 1
ATOM 727 C C . ALA A 1 92 ? -2.255 -0.538 -32.460 1.00 38.84 92 ALA A C 1
ATOM 729 O O . ALA A 1 92 ? -2.126 0.497 -33.115 1.00 38.84 92 ALA A O 1
ATOM 730 N N . THR A 1 93 ? -1.238 -1.263 -32.034 1.00 51.81 93 THR A N 1
ATOM 731 C CA . THR A 1 93 ? 0.091 -1.136 -32.571 1.00 51.81 93 THR A CA 1
ATOM 732 C C . THR A 1 93 ? -0.081 -1.509 -34.037 1.00 51.81 93 THR A C 1
ATOM 734 O O . THR A 1 93 ? -0.242 -2.678 -34.367 1.00 51.81 93 THR A O 1
ATOM 737 N N . SER A 1 94 ? -0.191 -0.506 -34.901 1.00 40.09 94 SER A N 1
ATOM 738 C CA . SER A 1 94 ? -0.275 -0.674 -36.343 1.00 40.09 94 SER A CA 1
ATOM 739 C C . SER A 1 94 ? 0.707 0.301 -36.990 1.00 40.09 94 SER A C 1
ATOM 741 O O . SER A 1 94 ? 0.744 1.466 -36.590 1.00 40.09 94 SER A O 1
ATOM 743 N N . PRO A 1 95 ? 1.536 -0.188 -37.928 1.00 55.53 95 PRO A N 1
ATOM 744 C CA . PRO A 1 95 ? 2.696 0.511 -38.470 1.00 55.53 95 PRO A CA 1
ATOM 745 C C . PRO A 1 95 ? 2.300 1.540 -39.538 1.00 55.53 95 PRO A C 1
ATOM 747 O O . PRO A 1 95 ? 1.168 1.512 -40.014 1.00 55.53 95 PRO A O 1
ATOM 750 N N . PHE A 1 96 ? 3.292 2.345 -39.953 1.00 42.62 96 PHE A N 1
ATOM 751 C CA . PHE A 1 96 ? 3.272 3.431 -40.955 1.00 42.62 96 PHE A CA 1
ATOM 752 C C . PHE A 1 96 ? 2.766 4.760 -40.369 1.00 42.62 96 PHE A C 1
ATOM 754 O O . PHE A 1 96 ? 1.619 4.838 -39.958 1.00 42.62 96 PHE A O 1
ATOM 761 N N . ILE A 1 97 ? 3.518 5.860 -40.234 1.00 41.06 97 ILE A N 1
ATOM 762 C CA . ILE A 1 97 ? 4.570 6.553 -41.021 1.00 41.06 97 ILE A CA 1
ATOM 763 C C . ILE A 1 97 ? 4.917 7.775 -40.106 1.00 41.06 97 ILE A C 1
ATOM 765 O O . ILE A 1 97 ? 4.012 8.282 -39.451 1.00 41.06 97 ILE A O 1
ATOM 769 N N . ASP A 1 98 ? 6.135 8.262 -39.846 1.00 38.09 98 ASP A N 1
ATOM 770 C CA . ASP A 1 98 ? 7.253 8.579 -40.730 1.00 38.09 98 ASP A CA 1
ATOM 771 C C . ASP A 1 98 ? 8.600 8.632 -39.982 1.00 38.09 98 ASP A C 1
ATOM 773 O O . ASP A 1 98 ? 8.682 8.801 -38.764 1.00 38.09 98 ASP A O 1
ATOM 777 N N . ALA A 1 99 ? 9.663 8.487 -40.769 1.00 49.19 99 ALA A N 1
ATOM 778 C CA . ALA A 1 99 ? 11.063 8.459 -40.379 1.00 49.19 99 ALA A CA 1
ATOM 779 C C . ALA A 1 99 ? 11.560 9.748 -39.689 1.00 49.19 99 ALA A C 1
ATOM 781 O O . ALA A 1 99 ? 11.143 10.855 -40.012 1.00 49.19 99 ALA A O 1
ATOM 782 N N . ASN A 1 100 ? 12.567 9.576 -38.825 1.00 50.25 100 ASN A N 1
ATOM 783 C CA . ASN A 1 100 ? 13.372 10.605 -38.155 1.00 50.25 100 ASN A CA 1
ATOM 784 C C . ASN A 1 100 ? 12.728 11.358 -36.989 1.00 50.25 100 ASN A C 1
ATOM 786 O O . ASN A 1 100 ? 12.587 12.574 -37.035 1.00 50.25 100 ASN A O 1
ATOM 790 N N . THR A 1 101 ? 12.524 10.694 -35.852 1.00 47.94 101 THR A N 1
ATOM 791 C CA . THR A 1 101 ? 12.888 11.294 -34.555 1.00 47.94 101 THR A CA 1
ATOM 792 C C . THR A 1 101 ? 13.257 10.176 -33.584 1.00 47.94 101 THR A C 1
ATOM 794 O O . THR A 1 101 ? 12.581 9.155 -33.515 1.00 47.94 101 THR A O 1
ATOM 797 N N . GLN A 1 102 ? 14.384 10.349 -32.897 1.00 52.97 102 GLN A N 1
ATOM 798 C CA . GLN A 1 102 ? 14.997 9.400 -31.971 1.00 52.97 102 GLN A CA 1
ATOM 799 C C . GLN A 1 102 ? 13.994 8.898 -30.917 1.00 52.97 102 GLN A C 1
ATOM 801 O O . GLN A 1 102 ? 13.715 9.577 -29.936 1.00 52.97 102 GLN A O 1
ATOM 806 N N . ALA A 1 103 ? 13.477 7.689 -31.123 1.00 44.34 103 ALA A N 1
ATOM 807 C CA . ALA A 1 103 ? 12.750 6.910 -30.129 1.00 44.34 103 ALA A CA 1
ATOM 808 C C . ALA A 1 103 ? 13.598 5.683 -29.784 1.00 44.34 103 ALA A C 1
ATOM 810 O O . ALA A 1 103 ? 13.312 4.559 -30.189 1.00 44.34 103 ALA A O 1
ATOM 811 N N . VAL A 1 104 ? 14.696 5.928 -29.079 1.00 53.59 104 VAL A N 1
ATOM 812 C CA . VAL A 1 104 ? 15.457 4.892 -28.384 1.00 53.59 104 VAL A CA 1
ATOM 813 C C . VAL A 1 104 ? 15.460 5.317 -26.914 1.00 53.59 104 VAL A C 1
ATOM 815 O O . VAL A 1 104 ? 15.738 6.476 -26.624 1.00 53.59 104 VAL A O 1
ATOM 818 N N . ASP A 1 105 ? 15.067 4.393 -26.032 1.00 48.56 105 ASP A N 1
ATOM 819 C CA . ASP A 1 105 ? 15.158 4.444 -24.556 1.00 48.56 105 ASP A CA 1
ATOM 820 C C . ASP A 1 105 ? 13.990 4.935 -23.675 1.00 48.56 105 ASP A C 1
ATOM 822 O O . ASP A 1 105 ? 14.193 5.139 -22.483 1.00 48.56 105 ASP A O 1
ATOM 826 N N . PHE A 1 106 ? 12.734 4.990 -24.141 1.00 48.62 106 PHE A N 1
ATOM 827 C CA . PHE A 1 106 ? 11.595 5.213 -23.213 1.00 48.62 106 PHE A CA 1
ATOM 828 C C . PHE A 1 106 ? 10.831 3.954 -22.769 1.00 48.62 106 PHE A C 1
ATOM 830 O O . PHE A 1 106 ? 10.051 4.014 -21.822 1.00 48.62 106 PHE A O 1
ATOM 837 N N . VAL A 1 107 ? 11.064 2.794 -23.393 1.00 48.94 107 VAL A N 1
ATOM 838 C CA . VAL A 1 107 ? 10.288 1.573 -23.084 1.00 48.94 107 VAL A CA 1
ATOM 839 C C . VAL A 1 107 ? 10.906 0.738 -21.952 1.00 48.94 107 VAL A C 1
ATOM 841 O O . VAL A 1 107 ? 10.178 0.021 -21.276 1.00 48.94 107 VAL A O 1
ATOM 844 N N . GLN A 1 108 ? 12.201 0.879 -21.643 1.00 50.38 108 GLN A N 1
ATOM 845 C CA . GLN A 1 108 ? 12.832 0.114 -20.549 1.00 50.38 108 GLN A CA 1
ATOM 846 C C . GLN A 1 108 ? 12.711 0.751 -19.151 1.00 50.38 108 GLN A C 1
ATOM 848 O O . GLN A 1 108 ? 12.987 0.093 -18.147 1.00 50.38 108 GLN A O 1
ATOM 853 N N . ILE A 1 109 ? 12.267 2.008 -19.043 1.00 51.78 109 ILE A N 1
ATOM 854 C CA . ILE A 1 109 ? 12.191 2.692 -17.741 1.00 51.78 109 ILE A CA 1
ATOM 855 C C . ILE A 1 109 ? 10.979 2.198 -16.925 1.00 51.78 109 ILE A C 1
ATOM 857 O O . ILE A 1 109 ? 11.077 2.037 -15.709 1.00 51.78 109 ILE A O 1
ATOM 861 N N . THR A 1 110 ? 9.871 1.843 -17.583 1.00 52.75 110 THR A N 1
ATOM 862 C CA . THR A 1 110 ? 8.611 1.504 -16.891 1.00 52.75 110 THR A CA 1
ATOM 863 C C . THR A 1 110 ? 8.623 0.149 -16.168 1.00 52.75 110 THR A C 1
ATOM 865 O O . THR A 1 110 ? 8.042 0.023 -15.090 1.00 52.75 110 THR A O 1
ATOM 868 N N . ASP A 1 111 ? 9.353 -0.849 -16.674 1.00 57.16 111 ASP A N 1
ATOM 869 C CA . ASP A 1 111 ? 9.479 -2.150 -15.994 1.00 57.16 111 ASP A CA 1
ATOM 870 C C . ASP A 1 111 ? 10.420 -2.100 -14.779 1.00 57.16 111 ASP A C 1
ATOM 872 O O . ASP A 1 111 ? 10.268 -2.866 -13.820 1.00 57.16 111 ASP A O 1
ATOM 876 N N . THR A 1 112 ? 11.374 -1.168 -14.781 1.00 58.19 112 THR A N 1
ATOM 877 C CA . THR A 1 112 ? 12.344 -1.019 -13.688 1.00 58.19 112 THR A CA 1
ATOM 878 C C . THR A 1 112 ? 11.703 -0.357 -12.462 1.00 58.19 112 THR A C 1
ATOM 880 O O . THR A 1 112 ? 11.987 -0.739 -11.323 1.00 58.19 112 THR A O 1
ATOM 883 N N . GLU A 1 113 ? 10.774 0.581 -12.668 1.00 68.06 113 GLU A N 1
ATOM 884 C CA . GLU A 1 113 ? 10.048 1.244 -11.577 1.00 68.06 113 GLU A CA 1
ATOM 885 C C . GLU A 1 113 ? 9.030 0.324 -10.898 1.00 68.06 113 GLU A C 1
ATOM 887 O O . GLU A 1 113 ? 8.932 0.314 -9.667 1.00 68.06 113 GLU A O 1
ATOM 892 N N . LYS A 1 114 ? 8.351 -0.536 -11.666 1.00 71.00 114 LYS A N 1
ATOM 893 C CA . LYS A 1 114 ? 7.386 -1.493 -11.109 1.00 71.00 114 LYS A CA 1
ATOM 894 C C . LYS A 1 114 ? 8.048 -2.503 -10.164 1.00 71.00 114 LYS A C 1
ATOM 896 O O . LYS A 1 114 ? 7.540 -2.744 -9.070 1.00 71.00 114 LYS A O 1
ATOM 901 N N . LYS A 1 115 ? 9.234 -3.018 -10.519 1.00 72.88 115 LYS A N 1
ATOM 902 C CA . LYS A 1 115 ? 10.024 -3.890 -9.625 1.00 72.88 115 LYS A CA 1
ATOM 903 C C . LYS A 1 115 ? 10.489 -3.169 -8.360 1.00 72.88 115 LYS A C 1
ATOM 905 O O . LYS A 1 115 ? 10.503 -3.760 -7.282 1.00 72.88 115 LYS A O 1
ATOM 910 N N . LYS A 1 116 ? 10.841 -1.885 -8.460 1.00 73.94 116 LYS A N 1
ATOM 911 C CA . LYS A 1 116 ? 11.271 -1.084 -7.304 1.00 73.94 116 LYS A CA 1
ATOM 912 C C . LYS A 1 116 ? 10.145 -0.911 -6.280 1.00 73.94 116 LYS A C 1
ATOM 914 O O . LYS A 1 116 ? 10.406 -0.951 -5.077 1.00 73.94 116 LYS A O 1
ATOM 919 N N . GLN A 1 117 ? 8.902 -0.770 -6.742 1.00 79.94 117 GLN A N 1
ATOM 920 C CA . GLN A 1 117 ? 7.738 -0.621 -5.868 1.00 79.94 117 GLN A CA 1
ATOM 921 C C . GLN A 1 117 ? 7.390 -1.915 -5.115 1.00 79.94 117 GLN A C 1
ATOM 923 O O . GLN A 1 117 ? 7.092 -1.864 -3.920 1.00 79.94 117 GLN A O 1
ATOM 928 N N . GLU A 1 118 ? 7.513 -3.077 -5.760 1.00 81.25 118 GLU A N 1
ATOM 929 C CA . GLU A 1 118 ? 7.333 -4.378 -5.096 1.00 81.25 118 GLU A CA 1
ATOM 930 C C . GLU A 1 118 ? 8.405 -4.623 -4.021 1.00 81.25 118 GLU A C 1
ATOM 932 O O . GLU A 1 118 ? 8.082 -5.023 -2.900 1.00 81.25 118 GLU A O 1
ATOM 937 N N . ILE A 1 119 ? 9.669 -4.291 -4.311 1.00 81.44 119 ILE A N 1
ATOM 938 C CA . ILE A 1 119 ? 10.772 -4.412 -3.342 1.00 81.44 119 ILE A CA 1
ATOM 939 C C . ILE A 1 119 ? 10.534 -3.512 -2.119 1.00 81.44 119 ILE A C 1
ATOM 941 O O . ILE A 1 119 ? 10.744 -3.949 -0.986 1.00 81.44 119 ILE A O 1
ATOM 945 N N . PHE A 1 120 ? 10.058 -2.277 -2.316 1.00 79.44 120 PHE A N 1
ATOM 946 C CA . PHE A 1 120 ? 9.793 -1.353 -1.2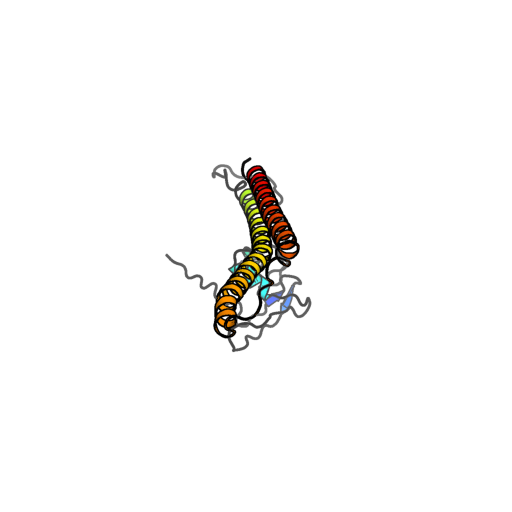08 1.00 79.44 120 PHE A CA 1
ATOM 947 C C . PHE A 1 120 ? 8.670 -1.853 -0.286 1.00 79.44 120 PHE A C 1
ATOM 949 O O . PHE A 1 120 ? 8.784 -1.752 0.937 1.00 79.44 120 PHE A O 1
ATOM 956 N N . SER A 1 121 ? 7.619 -2.450 -0.858 1.00 85.88 121 SER A N 1
ATOM 957 C CA . SER A 1 121 ? 6.512 -3.033 -0.089 1.00 85.88 121 SER A CA 1
ATOM 958 C C . SER A 1 121 ? 6.963 -4.220 0.770 1.00 85.88 121 SER A C 1
ATOM 960 O O . SER A 1 121 ? 6.617 -4.304 1.951 1.00 85.88 121 SER A O 1
ATOM 962 N N . ILE A 1 122 ? 7.800 -5.103 0.218 1.00 84.19 122 ILE A N 1
ATOM 963 C CA . ILE A 1 122 ? 8.357 -6.238 0.966 1.00 84.19 122 ILE A CA 1
ATOM 964 C C . ILE A 1 122 ? 9.271 -5.740 2.094 1.00 84.19 122 ILE A C 1
ATOM 966 O O . ILE A 1 122 ? 9.183 -6.222 3.225 1.00 84.19 122 ILE A O 1
ATOM 970 N N . LEU A 1 123 ? 10.112 -4.737 1.823 1.00 82.12 123 LEU A N 1
ATOM 971 C CA . LEU A 1 123 ? 11.024 -4.178 2.821 1.00 82.12 123 LEU A CA 1
ATOM 972 C C . LEU A 1 123 ? 10.266 -3.545 3.998 1.00 82.12 123 LEU A C 1
ATOM 974 O O . LEU A 1 123 ? 10.625 -3.781 5.153 1.00 82.12 123 LEU A O 1
ATOM 978 N N . SER A 1 124 ? 9.192 -2.789 3.734 1.00 85.94 124 SER A N 1
ATOM 979 C CA . SER A 1 124 ? 8.401 -2.172 4.808 1.00 85.94 124 SER A CA 1
ATOM 980 C C . SER A 1 124 ? 7.706 -3.218 5.682 1.00 85.94 124 SER A C 1
ATOM 982 O O . SER A 1 124 ? 7.616 -3.045 6.897 1.00 85.94 124 SER A O 1
ATOM 984 N N . PHE A 1 125 ? 7.250 -4.323 5.086 1.00 87.88 125 PHE A N 1
ATOM 985 C CA . PHE A 1 125 ? 6.644 -5.437 5.816 1.00 87.88 125 PHE A CA 1
ATOM 986 C C . PHE A 1 125 ? 7.651 -6.132 6.744 1.00 87.88 125 PHE A C 1
ATOM 988 O O . PHE A 1 125 ? 7.350 -6.369 7.916 1.00 87.88 125 PHE A O 1
ATOM 995 N N . ILE A 1 126 ? 8.873 -6.386 6.260 1.00 83.94 126 ILE A N 1
ATOM 996 C CA . ILE A 1 126 ? 9.954 -6.979 7.066 1.00 83.94 126 ILE A CA 1
ATOM 997 C C . ILE A 1 126 ? 10.312 -6.069 8.248 1.00 83.94 126 ILE A C 1
ATOM 999 O O . ILE A 1 126 ? 10.417 -6.550 9.376 1.00 83.94 126 ILE A O 1
ATOM 1003 N N . ILE A 1 127 ? 10.443 -4.756 8.023 1.00 84.38 127 ILE A N 1
ATOM 1004 C CA . ILE A 1 127 ? 10.719 -3.786 9.096 1.00 84.38 127 ILE A CA 1
ATOM 1005 C C . ILE A 1 127 ? 9.608 -3.822 10.154 1.00 84.38 127 ILE A C 1
ATOM 1007 O O . ILE A 1 127 ? 9.911 -3.874 11.346 1.00 84.38 127 ILE A O 1
ATOM 1011 N N . GLY A 1 128 ? 8.339 -3.873 9.737 1.00 88.00 128 GLY A N 1
ATOM 1012 C CA . GLY A 1 128 ? 7.199 -3.972 10.652 1.00 88.00 128 GLY A CA 1
ATOM 1013 C C . GLY A 1 128 ? 7.244 -5.215 11.548 1.00 88.00 128 GLY A C 1
ATOM 1014 O O . GLY A 1 128 ? 7.047 -5.111 12.761 1.00 88.00 128 GLY A O 1
ATOM 1015 N N . ILE A 1 129 ? 7.573 -6.382 10.982 1.00 84.56 129 ILE A N 1
ATOM 1016 C CA . ILE A 1 129 ? 7.728 -7.629 11.751 1.00 84.56 129 ILE A CA 1
ATOM 1017 C C . ILE A 1 129 ? 8.912 -7.536 12.719 1.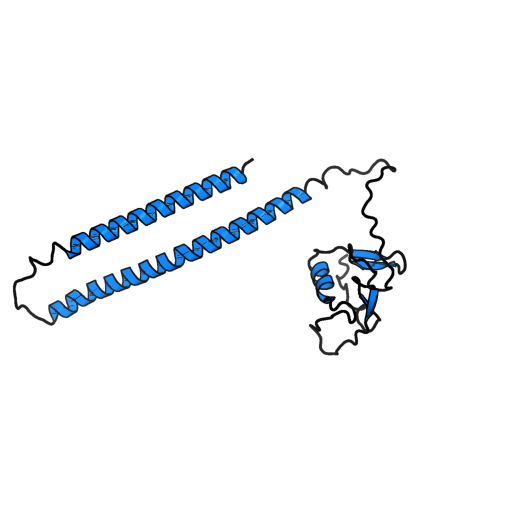00 84.56 129 ILE A C 1
ATOM 1019 O O . ILE A 1 129 ? 8.784 -7.906 13.887 1.00 84.56 129 ILE A O 1
ATOM 1023 N N . CYS A 1 130 ? 10.051 -7.001 12.272 1.00 81.12 130 CYS A N 1
ATOM 1024 C CA . CYS A 1 130 ? 11.219 -6.809 13.132 1.00 81.12 130 CYS A CA 1
ATOM 1025 C C . CYS A 1 130 ? 10.899 -5.895 14.322 1.00 81.12 130 CYS A C 1
ATOM 1027 O O . CYS A 1 130 ? 11.253 -6.221 15.454 1.00 81.12 130 CYS A O 1
ATOM 1029 N N . SER A 1 131 ? 10.180 -4.790 14.107 1.00 82.75 131 SER A N 1
ATOM 1030 C CA . SER A 1 131 ? 9.757 -3.895 15.190 1.00 82.75 131 SER A CA 1
ATOM 1031 C C . SER A 1 131 ? 8.821 -4.584 16.188 1.00 82.75 131 SER A C 1
ATOM 1033 O O . SER A 1 131 ? 8.996 -4.403 17.394 1.00 82.75 131 SER A O 1
ATOM 1035 N N . LEU A 1 132 ? 7.888 -5.420 15.716 1.00 84.50 132 LEU A N 1
ATOM 1036 C CA . LEU A 1 132 ? 6.987 -6.200 16.576 1.00 84.50 132 LEU A CA 1
ATOM 1037 C C . LEU A 1 132 ? 7.719 -7.214 17.464 1.00 84.50 132 LEU A C 1
ATOM 1039 O O . LEU A 1 132 ? 7.245 -7.496 18.561 1.00 84.50 132 LEU A O 1
ATOM 1043 N N . ILE A 1 133 ? 8.861 -7.747 17.021 1.00 82.25 133 ILE A N 1
ATOM 1044 C CA . ILE A 1 133 ? 9.665 -8.707 17.798 1.00 82.25 133 ILE A CA 1
ATOM 1045 C C . ILE A 1 133 ? 10.650 -7.991 18.728 1.00 82.25 133 ILE A C 1
ATOM 1047 O O . ILE A 1 133 ? 10.809 -8.381 19.883 1.00 82.25 133 ILE A O 1
ATOM 1051 N N . ILE A 1 134 ? 11.305 -6.927 18.260 1.00 81.81 134 ILE A N 1
ATOM 1052 C CA . ILE A 1 134 ? 12.328 -6.214 19.040 1.00 81.81 134 ILE A CA 1
ATOM 1053 C C . ILE A 1 134 ? 11.696 -5.452 20.212 1.00 81.81 134 ILE A C 1
ATOM 1055 O O . ILE A 1 134 ? 12.251 -5.462 21.308 1.00 81.81 134 ILE A O 1
ATOM 1059 N N . TYR A 1 135 ? 10.529 -4.832 20.018 1.00 83.69 135 TYR A N 1
ATOM 1060 C CA . TYR A 1 135 ? 9.850 -4.041 21.051 1.00 83.69 135 TYR A CA 1
ATOM 1061 C C . TYR A 1 135 ? 9.521 -4.815 22.349 1.00 83.69 135 TYR A C 1
ATOM 1063 O O . TYR A 1 135 ? 9.864 -4.334 23.430 1.00 83.69 135 TYR A O 1
ATOM 1071 N N . PRO A 1 136 ? 8.919 -6.021 22.321 1.00 76.50 136 PRO A N 1
ATOM 1072 C CA . PRO A 1 136 ? 8.679 -6.784 23.544 1.00 76.50 136 PRO A CA 1
ATOM 1073 C C . PRO A 1 136 ? 9.976 -7.290 24.183 1.00 76.50 136 PRO A C 1
ATOM 1075 O O . PRO A 1 136 ? 10.049 -7.369 25.408 1.00 76.50 136 PRO A O 1
ATOM 1078 N N . ILE A 1 137 ? 11.015 -7.589 23.393 1.00 79.00 137 ILE A N 1
ATOM 1079 C CA . ILE A 1 137 ? 12.323 -8.002 23.922 1.00 79.00 137 ILE A CA 1
ATOM 1080 C C . ILE A 1 137 ? 12.974 -6.846 24.686 1.00 79.00 137 ILE A C 1
ATOM 1082 O O . ILE A 1 137 ? 13.459 -7.048 25.798 1.00 79.00 137 ILE A O 1
ATOM 1086 N N . THR A 1 138 ? 12.961 -5.628 24.137 1.00 75.69 138 THR A N 1
ATOM 1087 C CA . THR A 1 138 ? 13.531 -4.458 24.820 1.00 75.69 138 THR A CA 1
ATOM 1088 C C . THR A 1 138 ? 12.742 -4.102 26.076 1.00 75.69 138 THR A C 1
ATOM 1090 O O . THR A 1 138 ? 13.359 -3.879 27.116 1.00 75.69 138 THR A O 1
ATOM 1093 N N . ILE A 1 139 ? 11.404 -4.140 26.037 1.00 80.88 139 ILE A N 1
ATOM 1094 C CA . ILE A 1 139 ? 10.562 -3.969 27.235 1.00 80.88 139 ILE A CA 1
ATOM 1095 C C . ILE A 1 139 ? 10.892 -5.023 28.286 1.00 80.88 139 ILE A C 1
ATOM 1097 O O . ILE A 1 139 ? 11.080 -4.676 29.450 1.00 80.88 139 ILE A O 1
ATOM 1101 N N . TYR A 1 140 ? 10.996 -6.293 27.893 1.00 79.56 140 TYR A N 1
ATOM 1102 C CA . TYR A 1 140 ? 11.345 -7.374 28.807 1.00 79.56 140 TYR A CA 1
ATOM 1103 C C . TYR A 1 140 ? 12.710 -7.133 29.456 1.00 79.56 140 TYR A C 1
ATOM 1105 O O . TYR A 1 140 ? 12.828 -7.236 30.673 1.00 79.56 140 TYR A O 1
ATOM 1113 N N . PHE A 1 141 ? 13.725 -6.740 28.681 1.00 72.44 141 PHE A N 1
ATOM 1114 C CA . PHE A 1 141 ? 15.050 -6.414 29.213 1.00 72.44 141 PHE A CA 1
ATOM 1115 C C . PHE A 1 141 ? 15.026 -5.227 30.176 1.00 72.44 141 PHE A C 1
ATOM 1117 O O . PHE A 1 141 ? 15.675 -5.289 31.218 1.00 72.44 141 PHE A O 1
ATOM 1124 N N . VAL A 1 142 ? 14.278 -4.165 29.863 1.00 77.62 142 VAL A N 1
ATOM 1125 C CA . VAL A 1 142 ? 14.135 -3.001 30.750 1.00 77.62 142 VAL A CA 1
ATOM 1126 C C . VAL A 1 142 ? 13.436 -3.407 32.045 1.00 77.62 142 VAL A C 1
ATOM 1128 O O . VAL A 1 142 ? 13.980 -3.168 33.119 1.00 77.62 142 VAL A O 1
ATOM 1131 N N . TYR A 1 143 ? 12.295 -4.096 31.968 1.00 77.50 143 TYR A N 1
ATOM 1132 C CA . TYR A 1 143 ? 11.566 -4.564 33.150 1.00 77.50 143 TYR A CA 1
ATOM 1133 C C . TYR A 1 143 ? 12.390 -5.529 33.998 1.00 77.50 143 TYR A C 1
ATOM 1135 O O . TYR A 1 143 ? 12.419 -5.399 35.221 1.00 77.50 143 TYR A O 1
ATOM 1143 N N . PHE A 1 144 ? 13.078 -6.481 33.369 1.00 73.69 144 PHE A N 1
ATOM 1144 C CA . PHE A 1 144 ? 13.875 -7.476 34.074 1.00 73.69 144 PHE A CA 1
ATOM 1145 C C . PHE A 1 144 ? 15.105 -6.845 34.730 1.00 73.69 144 PHE A C 1
ATOM 1147 O O . PHE A 1 144 ? 15.369 -7.116 35.900 1.00 73.69 144 PHE A O 1
ATOM 1154 N N . ASN A 1 145 ? 15.815 -5.948 34.035 1.00 71.56 145 ASN A N 1
ATOM 1155 C CA . ASN A 1 145 ? 16.942 -5.222 34.622 1.00 71.56 145 ASN A CA 1
ATOM 1156 C C . ASN A 1 145 ? 16.494 -4.286 35.741 1.00 71.56 145 ASN A C 1
ATOM 1158 O O . ASN A 1 145 ? 17.146 -4.257 36.779 1.00 71.56 145 ASN A O 1
ATOM 1162 N N . SER A 1 146 ? 15.380 -3.565 35.583 1.00 73.31 146 SER A N 1
ATOM 1163 C CA . SER A 1 146 ? 14.822 -2.725 36.647 1.00 73.31 146 SER A CA 1
ATOM 1164 C C . SER A 1 146 ? 14.395 -3.555 37.854 1.00 73.31 146 SER A C 1
ATOM 1166 O O . SER A 1 146 ? 14.704 -3.180 38.980 1.00 73.31 146 SER A O 1
ATOM 1168 N N . TYR A 1 147 ? 13.751 -4.708 37.646 1.00 74.25 147 TYR A N 1
ATOM 1169 C CA . TYR A 1 147 ? 13.378 -5.609 38.736 1.00 74.25 147 TYR A CA 1
ATOM 1170 C C . TYR A 1 147 ? 14.611 -6.168 39.446 1.00 74.25 147 TYR A C 1
ATOM 1172 O O . TYR A 1 147 ? 14.656 -6.164 40.673 1.00 74.25 147 TYR A O 1
ATOM 1180 N N . TYR A 1 148 ? 15.637 -6.577 38.693 1.00 72.06 148 TYR A N 1
ATOM 1181 C CA . TYR A 1 148 ? 16.904 -7.045 39.250 1.00 72.06 148 TYR A CA 1
ATOM 1182 C C . TYR A 1 148 ? 17.602 -5.940 40.047 1.00 72.06 148 TYR A C 1
ATOM 1184 O O . TYR A 1 148 ? 18.049 -6.193 41.161 1.00 72.06 148 TYR A O 1
ATOM 1192 N N . TYR A 1 149 ? 17.626 -4.703 39.538 1.00 65.56 149 TYR A N 1
ATOM 1193 C CA . TYR A 1 149 ? 18.178 -3.543 40.242 1.00 65.56 149 TYR A CA 1
ATOM 1194 C C . TYR A 1 149 ? 17.417 -3.238 41.535 1.00 65.56 149 TYR A C 1
ATOM 1196 O O . TYR A 1 149 ? 18.040 -3.024 42.572 1.00 65.56 149 TYR A O 1
ATOM 1204 N N . ILE A 1 150 ? 16.081 -3.260 41.499 1.00 66.75 150 ILE A N 1
ATOM 1205 C CA . ILE A 1 150 ? 15.230 -3.033 42.675 1.00 66.75 150 ILE A CA 1
ATOM 1206 C C . ILE A 1 150 ? 15.440 -4.145 43.705 1.00 66.75 150 ILE A C 1
ATOM 1208 O O . ILE A 1 150 ? 15.600 -3.842 44.885 1.00 66.75 150 ILE A O 1
ATOM 1212 N N . TRP A 1 151 ? 15.508 -5.413 43.290 1.00 66.06 151 TRP A N 1
ATOM 1213 C CA . TRP A 1 151 ? 15.832 -6.537 44.177 1.00 66.06 151 TRP A CA 1
ATOM 1214 C C . TRP A 1 151 ? 17.222 -6.370 44.803 1.00 66.06 151 TRP A C 1
ATOM 1216 O O . TRP A 1 151 ? 17.373 -6.483 46.017 1.00 66.06 151 TRP A O 1
ATOM 1226 N N . TYR A 1 152 ? 18.234 -6.021 44.007 1.00 66.25 152 TYR A N 1
ATOM 1227 C CA . TYR A 1 152 ? 19.606 -5.857 44.492 1.00 66.25 152 TYR A CA 1
ATOM 1228 C C . TYR A 1 152 ? 19.776 -4.653 45.429 1.00 66.25 152 TYR A C 1
ATOM 1230 O O . TYR A 1 152 ? 20.599 -4.717 46.338 1.00 66.25 152 TYR A O 1
ATOM 1238 N N . LEU A 1 153 ? 19.002 -3.575 45.247 1.00 58.97 153 LEU A N 1
ATOM 1239 C CA . LEU A 1 153 ? 18.990 -2.423 46.159 1.00 58.97 153 LEU A CA 1
ATOM 1240 C C . LEU A 1 153 ? 18.164 -2.670 47.431 1.00 58.97 153 LEU A C 1
ATOM 1242 O O . LEU A 1 153 ? 18.509 -2.150 48.490 1.00 58.97 153 LEU A O 1
ATOM 1246 N N . SER A 1 154 ? 17.082 -3.447 47.352 1.00 55.84 154 SER A N 1
ATOM 1247 C CA . SER A 1 154 ? 16.190 -3.704 48.494 1.00 55.84 154 SER A CA 1
ATOM 1248 C C . SER A 1 154 ? 16.705 -4.799 49.431 1.00 55.84 154 SER A C 1
ATOM 1250 O O . SER A 1 154 ? 16.512 -4.694 50.643 1.00 55.84 154 SER A O 1
ATOM 1252 N N . ILE A 1 155 ? 17.438 -5.795 48.921 1.00 55.41 155 ILE A N 1
ATOM 1253 C CA . ILE A 1 155 ? 18.082 -6.836 49.741 1.00 55.41 155 ILE A CA 1
ATOM 1254 C C . ILE A 1 155 ? 19.001 -6.256 50.839 1.00 55.41 155 ILE A C 1
ATOM 1256 O O . ILE A 1 155 ? 18.822 -6.638 51.996 1.00 55.41 155 ILE A O 1
ATOM 1260 N N . PRO A 1 156 ? 19.947 -5.333 50.571 1.00 54.22 156 PRO A N 1
ATOM 1261 C CA . PRO A 1 156 ? 20.786 -4.765 51.626 1.00 54.22 156 PRO A CA 1
ATOM 1262 C C . PRO A 1 156 ? 20.009 -3.847 52.581 1.00 54.22 156 PRO A C 1
ATOM 1264 O O . PRO A 1 156 ? 20.402 -3.721 53.739 1.00 54.22 156 PRO A O 1
ATOM 1267 N N . PHE A 1 157 ? 18.896 -3.243 52.150 1.00 50.53 157 PHE A N 1
ATOM 1268 C CA . PHE A 1 157 ? 18.084 -2.353 52.993 1.00 50.53 157 PHE A CA 1
ATOM 1269 C C . PHE A 1 157 ? 17.206 -3.121 53.997 1.00 50.53 157 PHE A C 1
ATOM 1271 O O . PHE A 1 157 ? 17.050 -2.699 55.142 1.00 50.53 157 PHE A O 1
ATOM 1278 N N . VAL A 1 158 ? 16.692 -4.293 53.610 1.00 52.88 158 VAL A N 1
ATOM 1279 C CA . VAL A 1 158 ? 15.950 -5.188 54.518 1.00 52.88 158 VAL A CA 1
ATOM 1280 C C . VAL A 1 158 ? 16.907 -5.981 55.420 1.00 52.88 158 VAL A C 1
ATOM 1282 O O . VAL A 1 158 ? 16.645 -6.122 56.609 1.00 52.88 158 VAL A O 1
ATOM 1285 N N . LEU A 1 159 ? 18.070 -6.416 54.913 1.00 48.53 159 LEU A N 1
ATOM 1286 C CA . LEU A 1 159 ? 19.074 -7.132 55.721 1.00 48.53 159 LEU A CA 1
ATOM 1287 C C . LEU A 1 159 ? 19.818 -6.248 56.733 1.00 48.53 159 LEU A C 1
ATOM 1289 O O . LEU A 1 159 ? 20.347 -6.771 57.710 1.00 48.53 159 LEU A O 1
ATOM 1293 N N . SER A 1 160 ? 19.875 -4.931 56.529 1.00 50.66 160 SER A N 1
ATOM 1294 C CA . SER A 1 160 ? 20.474 -4.000 57.501 1.00 50.66 160 SER A CA 1
ATOM 1295 C C . SER A 1 160 ? 19.498 -3.560 58.596 1.00 50.66 160 SER A C 1
ATOM 1297 O O . SER A 1 160 ? 19.939 -3.183 59.679 1.00 50.66 160 SER A O 1
ATOM 1299 N N . SER A 1 161 ? 18.186 -3.649 58.352 1.00 46.44 161 SER A N 1
ATOM 1300 C CA . SER A 1 161 ? 17.145 -3.302 59.329 1.00 46.44 161 SER A CA 1
ATOM 1301 C C . SER A 1 161 ? 16.703 -4.489 60.199 1.00 46.44 161 SER A C 1
ATOM 1303 O O . SER A 1 161 ? 16.172 -4.279 61.289 1.00 46.44 161 SER A O 1
ATOM 1305 N N . SER A 1 162 ? 17.020 -5.726 59.803 1.00 47.16 162 SER A N 1
ATOM 1306 C CA . SER A 1 162 ? 16.992 -6.914 60.665 1.00 47.16 162 SER A CA 1
ATOM 1307 C C . SER A 1 162 ? 18.420 -7.329 61.048 1.00 47.16 162 SER A C 1
ATOM 1309 O O . SER A 1 162 ? 19.003 -8.225 60.435 1.00 47.16 162 SER A O 1
ATOM 1311 N N . LEU A 1 163 ? 19.010 -6.641 62.033 1.00 49.50 163 LEU A N 1
ATOM 1312 C CA . LEU A 1 163 ? 20.318 -6.973 62.614 1.00 49.50 163 LEU A CA 1
ATOM 1313 C C . LEU A 1 163 ? 20.436 -8.465 62.975 1.00 49.50 163 LEU A C 1
ATOM 1315 O O . LEU A 1 163 ? 19.452 -9.114 63.317 1.00 49.50 163 LEU A O 1
ATOM 1319 N N . GLY A 1 164 ? 21.677 -8.960 62.951 1.00 48.31 164 GLY A N 1
ATOM 1320 C CA . GLY A 1 164 ? 22.054 -10.355 63.132 1.00 48.31 164 GLY A CA 1
ATOM 1321 C C . GLY A 1 164 ? 21.173 -11.179 64.060 1.00 48.31 164 GLY A C 1
ATOM 1322 O O . GLY A 1 164 ? 21.260 -11.064 65.272 1.00 48.31 164 GLY A O 1
ATOM 1323 N N . VAL A 1 165 ? 20.429 -12.110 63.475 1.00 43.50 165 VAL A N 1
ATOM 1324 C CA . VAL A 1 165 ? 20.029 -13.345 64.135 1.00 43.50 165 VAL A CA 1
ATOM 1325 C C . VAL A 1 165 ? 19.911 -14.416 63.044 1.00 43.50 165 VAL A C 1
ATOM 1327 O O . VAL A 1 165 ? 19.287 -14.197 62.012 1.00 43.50 165 VAL A O 1
ATOM 1330 N N . PHE A 1 166 ? 20.519 -15.572 63.303 1.00 39.69 166 PHE A N 1
ATOM 1331 C CA . PHE A 1 166 ? 20.383 -16.840 62.578 1.00 39.69 166 PHE A CA 1
ATOM 1332 C C . PHE A 1 166 ? 21.161 -17.049 61.266 1.00 39.69 166 PHE A C 1
ATOM 1334 O O . PHE A 1 166 ? 20.692 -16.881 60.144 1.00 39.69 166 PHE A O 1
ATOM 1341 N N . PHE A 1 167 ? 22.364 -17.597 61.465 1.00 46.44 167 PHE A N 1
ATOM 1342 C CA . PHE A 1 167 ? 22.942 -18.696 60.690 1.00 46.44 167 PHE A CA 1
ATOM 1343 C C . PHE A 1 167 ? 21.892 -19.560 59.964 1.00 46.44 167 PHE A C 1
ATOM 1345 O O . PHE A 1 167 ? 21.030 -20.157 60.606 1.00 46.44 167 PHE A O 1
ATOM 1352 N N . GLY A 1 168 ? 22.021 -19.703 58.640 1.00 42.91 168 GLY A N 1
ATOM 1353 C CA . GLY A 1 168 ? 21.208 -20.667 57.888 1.00 42.91 168 GLY A CA 1
ATOM 1354 C C . GLY A 1 168 ? 21.137 -20.515 56.365 1.00 42.91 168 GLY A C 1
ATOM 1355 O O . GLY A 1 168 ? 20.269 -21.121 55.751 1.00 42.91 168 GLY A O 1
ATOM 1356 N N . ALA A 1 169 ? 22.011 -19.740 55.712 1.00 43.47 169 ALA A N 1
ATOM 1357 C CA . ALA A 1 169 ? 21.936 -19.488 54.263 1.00 43.47 169 ALA A CA 1
ATOM 1358 C C . ALA A 1 169 ? 22.840 -20.398 53.395 1.00 43.47 169 ALA A C 1
ATOM 1360 O O . ALA A 1 169 ? 23.239 -20.016 52.295 1.00 43.47 169 ALA A O 1
ATOM 1361 N N . SER A 1 170 ? 23.189 -21.606 53.853 1.00 45.44 170 SER A N 1
ATOM 1362 C CA . SER A 1 170 ? 24.015 -22.546 53.070 1.00 45.44 170 SER A CA 1
ATOM 1363 C C . SER A 1 170 ? 23.213 -23.524 52.197 1.00 45.44 170 SER A C 1
ATOM 1365 O O . SER A 1 170 ? 23.801 -24.150 51.320 1.00 45.44 170 SER A O 1
ATOM 1367 N N . SER A 1 171 ? 21.882 -23.618 52.349 1.00 44.25 171 SER A N 1
ATOM 1368 C CA . SER A 1 171 ? 21.074 -24.673 51.697 1.00 44.25 171 SER A CA 1
ATOM 1369 C C . SER A 1 171 ? 20.055 -24.199 50.641 1.00 44.25 171 SER A C 1
ATOM 1371 O O . SER A 1 171 ? 19.326 -25.008 50.076 1.00 44.25 171 SER A O 1
ATOM 1373 N N . PHE A 1 172 ? 20.019 -22.904 50.297 1.00 44.69 172 PHE A N 1
ATOM 1374 C CA . PHE A 1 172 ? 19.204 -22.391 49.171 1.00 44.69 172 PHE A CA 1
ATOM 1375 C C . PHE A 1 172 ? 20.008 -22.155 47.876 1.00 44.69 172 PHE A C 1
ATOM 1377 O O . PHE A 1 172 ? 19.433 -21.877 46.823 1.00 44.69 172 PHE A O 1
ATOM 1384 N N . LYS A 1 173 ? 21.339 -22.335 47.919 1.00 50.69 173 LYS A N 1
ATOM 1385 C CA . LYS A 1 173 ? 22.265 -22.040 46.808 1.00 50.69 173 LYS A CA 1
ATOM 1386 C C . LYS A 1 173 ? 22.145 -22.959 45.582 1.00 50.69 173 LYS A C 1
ATOM 1388 O O . LYS A 1 173 ? 22.559 -22.555 44.503 1.00 50.69 173 LYS A O 1
ATOM 1393 N N . ASN A 1 174 ? 21.548 -24.151 45.687 1.00 54.06 174 ASN A N 1
ATOM 1394 C CA . ASN A 1 174 ? 21.693 -25.163 44.625 1.00 54.06 174 ASN A CA 1
ATOM 1395 C C . ASN A 1 174 ? 20.487 -25.362 43.689 1.00 54.06 174 ASN A C 1
ATOM 1397 O O . ASN A 1 174 ? 20.676 -25.907 42.600 1.00 54.06 174 ASN A O 1
ATOM 1401 N N . LYS A 1 175 ? 19.266 -24.931 44.048 1.00 56.06 175 LYS A N 1
ATOM 1402 C CA . LYS A 1 175 ? 18.085 -25.099 43.168 1.00 56.06 175 LYS A CA 1
ATOM 1403 C C . LYS A 1 175 ? 17.780 -23.869 42.311 1.00 56.06 175 LYS A C 1
ATOM 1405 O O . LYS A 1 175 ? 17.597 -24.017 41.107 1.00 56.06 175 LYS A O 1
ATOM 1410 N N . PHE A 1 176 ? 17.807 -22.666 42.884 1.00 54.47 176 PHE A N 1
ATOM 1411 C CA . PHE A 1 176 ? 17.514 -21.441 42.126 1.00 54.47 176 PHE A CA 1
ATOM 1412 C C . PHE A 1 176 ? 18.640 -21.050 41.157 1.00 54.47 176 PHE A C 1
ATOM 1414 O O . PHE A 1 176 ? 18.357 -20.600 40.050 1.00 54.47 176 PHE A O 1
ATOM 1421 N N . GLY A 1 177 ? 19.904 -21.325 41.505 1.00 60.59 177 GLY A N 1
ATOM 1422 C CA . GLY A 1 177 ? 21.044 -21.078 40.612 1.00 60.59 177 GLY A CA 1
ATOM 1423 C C . GLY A 1 177 ? 21.003 -21.907 39.321 1.00 60.59 177 GLY A C 1
ATOM 1424 O O . GLY A 1 177 ? 21.343 -21.401 38.256 1.00 60.59 177 GLY A O 1
ATOM 1425 N N . LYS A 1 178 ? 20.514 -23.155 39.383 1.00 70.38 178 LYS A N 1
ATOM 1426 C CA . LYS A 1 178 ? 20.368 -24.012 38.193 1.00 70.38 178 LYS A CA 1
ATOM 1427 C C . LYS A 1 178 ? 19.262 -23.523 37.262 1.00 70.38 178 LYS A C 1
ATOM 1429 O O . LYS A 1 178 ? 19.460 -23.512 36.053 1.00 70.38 178 LYS A O 1
ATOM 1434 N N . ILE A 1 179 ? 18.130 -23.089 37.816 1.00 73.81 179 ILE A N 1
ATOM 1435 C CA . ILE A 1 179 ? 17.018 -22.544 37.025 1.00 73.81 179 ILE A CA 1
ATOM 1436 C C . ILE A 1 179 ? 17.455 -21.247 36.330 1.00 73.81 179 ILE A C 1
ATOM 1438 O O . ILE A 1 179 ? 17.233 -21.101 35.131 1.00 73.81 179 ILE A O 1
ATOM 1442 N N . GLY A 1 180 ? 18.158 -20.357 37.042 1.00 71.38 180 GLY A N 1
ATOM 1443 C CA . GLY A 1 180 ? 18.709 -19.129 36.462 1.00 71.38 180 GLY A CA 1
ATOM 1444 C C . GLY A 1 180 ? 19.717 -19.391 35.339 1.00 71.38 180 GLY A C 1
ATOM 1445 O O . GLY A 1 180 ? 19.645 -18.748 34.296 1.00 71.38 180 GLY A O 1
ATOM 1446 N N . LEU A 1 181 ? 20.609 -20.374 35.510 1.00 72.50 181 LEU A N 1
ATOM 1447 C CA . LEU A 1 181 ? 21.566 -20.772 34.472 1.00 72.50 181 LEU A CA 1
ATOM 1448 C C . LEU A 1 181 ? 20.859 -21.315 33.218 1.00 72.50 181 LEU A C 1
ATOM 1450 O O . LEU A 1 181 ? 21.208 -20.924 32.109 1.00 72.50 181 LEU A O 1
ATOM 1454 N N . ILE A 1 182 ? 19.847 -22.174 33.388 1.00 77.31 182 ILE A N 1
ATOM 1455 C CA . ILE A 1 182 ? 19.069 -22.735 32.270 1.00 77.31 182 ILE A CA 1
ATOM 1456 C C . ILE A 1 182 ? 18.339 -21.622 31.511 1.00 77.31 182 ILE A C 1
ATOM 1458 O O . ILE A 1 182 ? 18.419 -21.575 30.287 1.00 77.31 182 ILE A O 1
ATOM 1462 N N . LEU A 1 183 ? 17.686 -20.695 32.218 1.00 74.12 183 LEU A N 1
ATOM 1463 C CA . LEU A 1 183 ? 17.030 -19.537 31.603 1.00 74.12 183 LEU A CA 1
ATOM 1464 C C . LEU A 1 183 ? 18.017 -18.679 30.806 1.00 74.12 183 LEU A C 1
ATOM 1466 O O . LEU A 1 183 ? 17.714 -18.298 29.680 1.00 74.12 183 LEU A O 1
ATOM 1470 N N . ASN A 1 184 ? 19.212 -18.431 31.342 1.00 70.56 184 ASN A N 1
ATOM 1471 C CA . ASN A 1 184 ? 20.231 -17.650 30.644 1.00 70.56 184 ASN A CA 1
ATOM 1472 C C . ASN A 1 184 ? 20.713 -18.349 29.363 1.00 70.56 184 ASN A C 1
ATOM 1474 O O . ASN A 1 184 ? 20.829 -17.717 28.318 1.00 70.56 184 ASN A O 1
ATOM 1478 N N . ILE A 1 185 ? 20.923 -19.669 29.415 1.00 78.38 185 ILE A N 1
ATOM 1479 C CA . ILE A 1 185 ? 21.293 -20.469 28.238 1.00 78.38 185 ILE A CA 1
ATOM 1480 C C . ILE A 1 185 ? 20.186 -20.426 27.177 1.00 78.38 185 ILE A C 1
ATOM 1482 O O . ILE A 1 185 ? 20.485 -20.253 25.997 1.00 78.38 185 ILE A O 1
ATOM 1486 N N . VAL A 1 186 ? 18.916 -20.537 27.578 1.00 84.38 186 VAL A N 1
ATOM 1487 C CA . VAL A 1 186 ? 17.772 -20.451 26.653 1.00 84.38 186 VAL A CA 1
ATOM 1488 C C . VAL A 1 186 ? 17.701 -19.072 25.996 1.00 84.38 186 VAL A C 1
ATOM 1490 O O . VAL A 1 186 ? 17.526 -18.988 24.782 1.00 84.38 186 VAL A O 1
ATOM 1493 N N . VAL A 1 187 ? 17.894 -17.994 26.761 1.00 78.69 187 VAL A N 1
ATOM 1494 C CA . VAL A 1 187 ? 17.898 -16.623 26.224 1.00 78.69 187 VAL A CA 1
ATOM 1495 C C . VAL A 1 187 ? 19.047 -16.424 25.237 1.00 78.69 187 VAL A C 1
ATOM 1497 O O . VAL A 1 187 ? 18.816 -15.934 24.135 1.00 78.69 187 VAL A O 1
ATOM 1500 N N . ILE A 1 188 ? 20.264 -16.857 25.580 1.00 77.62 188 ILE A N 1
ATOM 1501 C CA . ILE A 1 188 ? 21.418 -16.788 24.669 1.00 77.62 188 ILE A CA 1
ATOM 1502 C C . ILE A 1 188 ? 21.138 -17.589 23.391 1.00 77.62 188 ILE A C 1
ATOM 1504 O O . ILE A 1 188 ? 21.379 -17.092 22.294 1.00 77.62 188 ILE A O 1
ATOM 1508 N N . GLY A 1 189 ? 20.572 -18.793 23.514 1.00 85.62 189 GLY A N 1
ATOM 1509 C CA . GLY A 1 189 ? 20.187 -19.620 22.370 1.00 85.62 189 GLY A CA 1
ATOM 1510 C C . GLY A 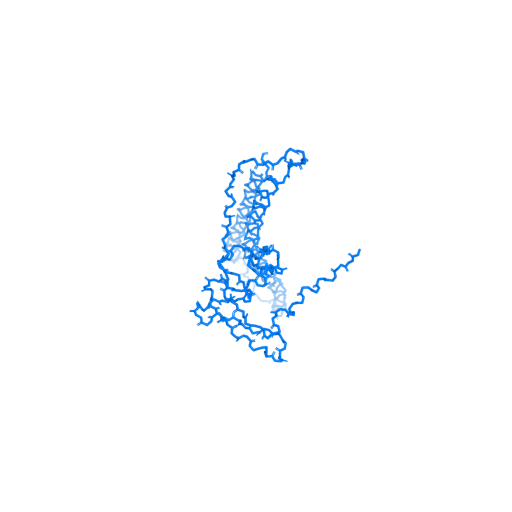1 189 ? 19.189 -18.923 21.444 1.00 85.62 189 GLY A C 1
ATOM 1511 O O . GLY A 1 189 ? 19.388 -18.906 20.231 1.00 85.62 189 GLY A O 1
ATOM 1512 N N . LEU A 1 190 ? 18.159 -18.281 22.001 1.00 83.06 190 LEU A N 1
ATOM 1513 C CA . LEU A 1 190 ? 17.175 -17.520 21.223 1.00 83.06 190 LEU A CA 1
ATOM 1514 C C . LEU A 1 190 ? 17.800 -16.318 20.505 1.00 83.06 190 LEU A C 1
ATOM 1516 O O . LEU A 1 190 ? 17.475 -16.072 19.345 1.00 83.06 190 LEU A O 1
ATOM 1520 N N . VAL A 1 191 ? 18.728 -15.606 21.151 1.00 79.25 191 VAL A N 1
ATOM 1521 C CA . VAL A 1 191 ? 19.455 -14.484 20.531 1.00 79.25 191 VAL A CA 1
ATOM 1522 C C . VAL A 1 191 ? 20.316 -14.966 19.361 1.00 79.25 191 VAL A C 1
ATOM 1524 O O . VAL A 1 191 ? 20.309 -14.345 18.299 1.00 79.25 191 VAL A O 1
ATOM 1527 N N . VAL A 1 192 ? 21.013 -16.095 19.516 1.00 86.69 192 VAL A N 1
ATOM 1528 C CA . VAL A 1 192 ? 21.824 -16.688 18.440 1.00 86.69 192 VAL A CA 1
ATOM 1529 C C . VAL A 1 192 ? 20.946 -17.129 17.267 1.00 86.69 192 VAL A C 1
ATOM 1531 O O . VAL A 1 192 ? 21.273 -16.829 16.121 1.00 86.69 192 VAL A O 1
ATOM 1534 N N . ILE A 1 193 ? 19.806 -17.778 17.529 1.00 88.00 193 ILE A N 1
ATOM 1535 C CA . ILE A 1 193 ? 18.855 -18.176 16.478 1.00 88.00 193 ILE A CA 1
ATOM 1536 C C . ILE A 1 193 ? 18.330 -16.943 15.731 1.00 88.00 193 ILE A C 1
ATOM 1538 O O . ILE A 1 193 ? 18.331 -16.934 14.502 1.00 88.00 193 ILE A O 1
ATOM 1542 N N . ALA A 1 194 ? 17.939 -15.885 16.446 1.00 82.69 194 ALA A N 1
ATOM 1543 C CA . ALA A 1 194 ? 17.466 -14.647 15.830 1.00 82.69 194 ALA A CA 1
ATOM 1544 C C . ALA A 1 194 ? 18.542 -13.991 14.945 1.00 82.69 194 ALA A C 1
ATOM 1546 O O . ALA A 1 194 ? 18.241 -13.554 13.835 1.00 82.69 194 ALA A O 1
ATOM 1547 N N . ALA A 1 195 ? 19.801 -13.978 15.394 1.00 82.69 195 ALA A N 1
ATOM 1548 C CA . ALA A 1 195 ? 20.921 -13.468 14.606 1.00 82.69 195 ALA A CA 1
ATOM 1549 C C . ALA A 1 195 ? 21.150 -14.290 13.326 1.00 82.69 195 ALA A C 1
ATOM 1551 O O . ALA A 1 195 ? 21.338 -13.715 12.256 1.00 82.69 195 ALA A O 1
ATOM 1552 N N . ILE A 1 196 ? 21.075 -15.624 13.407 1.00 88.81 196 ILE A N 1
ATOM 1553 C CA . ILE A 1 196 ? 21.199 -16.511 12.238 1.00 88.81 196 ILE A CA 1
ATOM 1554 C C . ILE A 1 196 ? 20.071 -16.247 11.234 1.00 88.81 196 ILE A C 1
ATOM 1556 O O . ILE A 1 196 ? 20.337 -16.110 10.040 1.00 88.81 196 ILE A O 1
ATOM 1560 N N . VAL A 1 197 ? 18.825 -16.125 11.701 1.00 90.56 197 VAL A N 1
ATOM 1561 C CA . VAL A 1 197 ? 17.673 -15.817 10.836 1.00 90.56 197 VAL A CA 1
ATOM 1562 C C . VAL A 1 197 ? 17.864 -14.475 10.131 1.00 90.56 197 VAL A C 1
ATOM 1564 O O . VAL A 1 197 ? 17.639 -14.388 8.926 1.00 90.56 197 VAL A O 1
ATOM 1567 N N . LEU A 1 198 ? 18.342 -13.449 10.841 1.00 88.06 198 LEU A N 1
ATOM 1568 C CA . LEU A 1 198 ? 18.620 -12.138 10.253 1.00 88.06 198 LEU A CA 1
ATOM 1569 C C . LEU A 1 198 ? 19.665 -12.227 9.130 1.00 88.06 198 LEU A C 1
ATOM 1571 O O . LEU A 1 198 ? 19.463 -11.664 8.057 1.00 88.06 198 LEU A O 1
ATOM 1575 N N . VAL A 1 199 ? 20.755 -12.971 9.348 1.00 91.38 199 VAL A N 1
ATOM 1576 C CA . VAL A 1 199 ? 21.799 -13.181 8.331 1.00 91.38 199 VAL A CA 1
ATOM 1577 C C . VAL A 1 199 ? 21.234 -13.890 7.099 1.00 91.38 199 VAL A C 1
ATOM 1579 O O . VAL A 1 199 ? 21.501 -13.459 5.980 1.00 91.38 199 VAL A O 1
ATOM 1582 N N . ILE A 1 200 ? 20.411 -14.929 7.282 1.00 90.94 200 ILE A N 1
ATOM 1583 C CA . ILE A 1 200 ? 19.764 -15.640 6.167 1.00 90.94 200 ILE A CA 1
ATOM 1584 C C . ILE A 1 200 ? 18.866 -14.689 5.368 1.00 90.94 200 ILE A C 1
ATOM 1586 O O . ILE A 1 200 ? 18.944 -14.670 4.142 1.00 90.94 200 ILE A O 1
ATOM 1590 N N . VAL A 1 201 ? 18.057 -13.865 6.040 1.00 90.44 201 VAL A N 1
ATOM 1591 C CA . VAL A 1 201 ? 17.187 -12.878 5.378 1.00 90.44 201 VAL A CA 1
ATOM 1592 C C . VAL A 1 201 ? 18.010 -11.886 4.554 1.00 90.44 201 VAL A C 1
ATOM 1594 O O . VAL A 1 201 ? 17.666 -11.623 3.404 1.00 90.44 201 VAL A O 1
ATOM 1597 N N . VAL A 1 202 ? 19.124 -11.383 5.093 1.00 90.38 202 VAL A N 1
ATOM 1598 C CA . VAL A 1 202 ? 20.024 -10.475 4.362 1.00 90.38 202 VAL A CA 1
ATOM 1599 C C . VAL A 1 202 ? 20.624 -11.154 3.130 1.00 90.38 202 VAL A C 1
ATOM 1601 O O . VAL A 1 202 ? 20.630 -10.552 2.059 1.00 90.38 202 VAL A O 1
ATOM 1604 N N . ILE A 1 203 ? 21.081 -12.406 3.244 1.00 91.25 203 ILE A N 1
ATOM 1605 C CA . ILE A 1 203 ? 21.623 -13.169 2.106 1.00 91.25 203 ILE A CA 1
ATOM 1606 C C . ILE A 1 203 ? 20.565 -13.344 1.013 1.00 91.25 203 ILE A C 1
ATOM 1608 O O . ILE A 1 203 ? 20.860 -13.128 -0.160 1.00 91.25 203 ILE A O 1
ATOM 1612 N N . VAL A 1 204 ? 19.331 -13.697 1.387 1.00 90.38 204 VAL A N 1
ATOM 1613 C CA . VAL A 1 204 ? 18.223 -13.848 0.435 1.00 90.38 204 VAL A CA 1
ATOM 1614 C C . VAL A 1 204 ? 17.944 -12.522 -0.269 1.00 90.38 204 VAL A C 1
ATOM 1616 O O . VAL A 1 204 ? 17.873 -12.495 -1.493 1.00 90.38 204 VAL A O 1
ATOM 1619 N N . ILE A 1 205 ? 17.856 -11.411 0.468 1.00 84.69 205 ILE A N 1
ATOM 1620 C CA . ILE A 1 205 ? 17.653 -10.081 -0.126 1.00 84.69 205 ILE A CA 1
ATOM 1621 C C . ILE A 1 205 ? 18.781 -9.749 -1.110 1.00 84.69 205 ILE A C 1
ATOM 1623 O O . ILE A 1 205 ? 18.501 -9.330 -2.230 1.00 84.69 205 ILE A O 1
ATOM 1627 N N . LEU A 1 206 ? 20.043 -9.973 -0.735 1.00 87.06 206 LEU A N 1
ATOM 1628 C CA . LEU A 1 206 ? 21.187 -9.713 -1.614 1.00 87.06 206 LEU A CA 1
ATOM 1629 C C . LEU A 1 206 ? 21.135 -10.550 -2.898 1.00 87.06 206 LEU A C 1
ATOM 1631 O O . LEU A 1 206 ? 21.405 -10.012 -3.967 1.00 87.06 206 LEU A O 1
ATOM 1635 N N . ALA A 1 207 ? 20.727 -11.819 -2.812 1.00 87.19 207 ALA A N 1
ATOM 1636 C CA . ALA A 1 207 ? 20.577 -12.697 -3.974 1.00 87.19 207 ALA A CA 1
ATOM 1637 C C . ALA A 1 207 ? 19.468 -12.248 -4.945 1.00 87.19 207 ALA A C 1
ATOM 1639 O O . ALA A 1 207 ? 19.544 -12.545 -6.131 1.00 87.19 207 ALA A O 1
ATOM 1640 N N . PHE A 1 208 ? 18.443 -11.538 -4.462 1.00 79.25 208 PHE A N 1
ATOM 1641 C CA . PHE A 1 208 ? 17.384 -10.981 -5.314 1.00 79.25 208 PHE A CA 1
ATOM 1642 C C . PHE A 1 208 ? 17.710 -9.585 -5.863 1.00 79.25 208 PHE A C 1
ATOM 1644 O O . PHE A 1 208 ? 17.157 -9.193 -6.889 1.00 79.25 208 PHE A O 1
ATOM 1651 N N . VAL A 1 209 ? 18.564 -8.821 -5.177 1.00 80.50 209 VAL A N 1
ATOM 1652 C CA . VAL A 1 209 ? 18.893 -7.432 -5.540 1.00 80.50 209 VAL A CA 1
ATOM 1653 C C . VAL A 1 209 ? 20.085 -7.342 -6.493 1.00 80.50 209 VAL A C 1
ATOM 1655 O O . VAL A 1 209 ? 20.132 -6.416 -7.301 1.00 80.50 209 VAL A O 1
ATOM 1658 N N . VAL A 1 210 ? 21.041 -8.271 -6.412 1.00 79.62 210 VAL A N 1
ATOM 1659 C CA . VAL A 1 210 ? 22.231 -8.291 -7.272 1.00 79.62 210 VAL A CA 1
ATOM 1660 C C . VAL A 1 210 ? 22.029 -9.349 -8.367 1.00 79.62 210 VAL A C 1
ATOM 1662 O O . VAL A 1 210 ? 22.194 -10.531 -8.066 1.00 79.62 210 VAL A O 1
ATOM 1665 N N . PRO A 1 211 ? 21.610 -8.963 -9.590 1.00 60.94 211 PRO A N 1
ATOM 1666 C CA . PRO A 1 211 ? 21.492 -9.889 -10.716 1.00 60.94 211 PRO A CA 1
ATOM 1667 C C . PRO A 1 211 ? 22.853 -10.391 -11.216 1.00 60.94 211 PRO A C 1
ATOM 1669 O O . PRO A 1 211 ? 23.858 -9.654 -11.073 1.00 60.94 211 PRO A O 1
#

Sequence (211 aa):
MNQDNSFSIRAITGEEIFCPFCGTENLFKESSTGFSLNYFCSRCGKKLNDLWEKTRNDEIGLISCDNCHLDTFINEKYCINCGTKVVLIEKATSPFIDANTQAVDFVQITDTEKKKQEIFSILSFIIGICSLIIYPITIYFVYFNSYYYIWYLSIPFVLSSSLGVFFGASSFKNKFGKIGLILNIVVIGLVVIAAIVLVIVVIVILAFVVP

pLDDT: mean 70.5, std 17.14, range [33.59, 92.38]